Protein AF-0000000087416421 (afdb_homodimer)

InterPro domains:
  IPR000644 CBS domain [PF00571] (47-94)
  IPR000644 CBS domain [PF00571] (111-161)
  IPR000644 CBS domain [PS51371] (47-103)
  IPR000644 CBS domain [PS51371] (111-172)
  IPR000644 CBS domain [SM00116] (50-97)
  IPR000644 CBS domain [SM00116] (114-162)
  IPR046342 CBS domain superfamily [G3DSA:3.10.580.10] (22-169)
  IPR046342 CBS domain superfamily [SSF54631] (46-161)
  IPR051257 Diverse Function CBS-Domain-Containing Protein [PTHR43080] (46-160)

Nearest PDB structures (foldseek):
  2p9m-assembly2_C  TM=9.018E-01  e=2.968E-11  Methanocaldococcus jannaschii DSM 2661
  2p9m-assembly1_A  TM=8.945E-01  e=5.113E-10  Methanocaldococcus jannaschii DSM 2661
  2rc3-assembly2_B  TM=8.685E-01  e=1.234E-09  Nitrosomonas europaea ATCC 19718
  1pbj-assembly1_A  TM=8.429E-01  e=3.663E-07  Methanothermobacter thermautotrophicus str. Delta H
  6xyl-assembly3_E  TM=6.774E-01  e=1.738E-07  Toxoplasma gondii ME49

Secondary structure (DSSP, 8-state):
-B-TTT--B--TT-SB-TTT--B-HHHHHHHHHHHHHHHH-BGGGG-PBPP-EE-TTSBHHHHHHHHHHTT-SEEEEEETTEEEEEEEHHHHHHHHHH-GGGGGSBGGGTSEES---B-TTSBHHHHHHHHHHHT-SEEEEE-TTS-EEEEEEHHHHHHHHHHHHHHHHTT-/-B-TTT--B--TT-SB-TTT--B-HHHHHHHHHHHHHHHH-BGGGG-PBPP-EE-TTSBHHHHHHHHHHTT-SEEEEEETTEEEEEEEHHHHHHHHHH-GGGGGSBGGGTSEES---B-TTSBHHHHHHHHHHHT-SEEEEE-TTS-EEEEEEHHHHHHHHHHHHHHHHTT-

Organism: NCBI:txid2527985

Structure (mmCIF, N/CA/C/O backbone):
data_AF-0000000087416421-model_v1
#
loop_
_entity.id
_entity.type
_entity.pdbx_description
1 polymer "Inosine 5'-monophosphate dehydrogenase"
#
loop_
_atom_site.group_PDB
_atom_site.id
_atom_site.type_symbol
_atom_site.label_atom_id
_atom_site.label_alt_id
_atom_site.label_comp_id
_atom_site.label_asym_id
_atom_site.label_entity_id
_atom_site.label_seq_id
_atom_site.pdbx_PDB_ins_code
_atom_site.Cartn_x
_atom_site.Cartn_y
_atom_site.Cartn_z
_atom_site.occupancy
_atom_site.B_iso_or_equiv
_atom_site.auth_seq_id
_atom_site.auth_comp_id
_atom_site.auth_asym_id
_atom_site.auth_atom_id
_atom_site.pdbx_PDB_model_num
ATOM 1 N N . MET A 1 1 ? -4.832 25.297 -7.711 1 48.91 1 MET A N 1
ATOM 2 C CA . MET A 1 1 ? -5.125 24.359 -6.637 1 48.91 1 MET A CA 1
ATOM 3 C C . MET A 1 1 ? -6.281 23.438 -7.02 1 48.91 1 MET A C 1
ATOM 5 O O . MET A 1 1 ? -7.336 23.906 -7.449 1 48.91 1 MET A O 1
ATOM 9 N N . ILE A 1 2 ? -6.207 22.203 -7.02 1 58.34 2 ILE A N 1
ATOM 10 C CA . ILE A 1 2 ? -7.234 21.281 -7.496 1 58.34 2 ILE A CA 1
ATOM 11 C C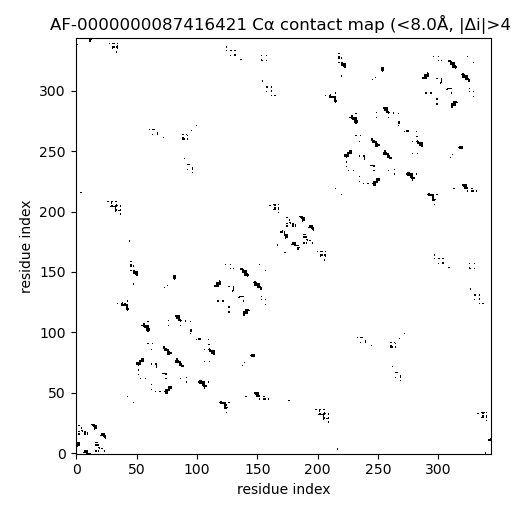 . ILE A 1 2 ? -8.289 21.078 -6.41 1 58.34 2 ILE A C 1
ATOM 13 O O . ILE A 1 2 ? -7.953 20.797 -5.254 1 58.34 2 ILE A O 1
ATOM 17 N N . CYS A 1 3 ? -9.555 21.25 -6.785 1 58.81 3 CYS A N 1
ATOM 18 C CA . CYS A 1 3 ? -10.703 21.062 -5.902 1 58.81 3 CYS A CA 1
ATOM 19 C C . CYS A 1 3 ? -10.906 19.594 -5.566 1 58.81 3 CYS A C 1
ATOM 21 O O . CYS A 1 3 ? -11.016 18.766 -6.465 1 58.81 3 CYS A O 1
ATOM 23 N N . PRO A 1 4 ? -10.844 19.188 -4.336 1 59.38 4 PRO A N 1
ATOM 24 C CA . PRO A 1 4 ? -11.031 17.781 -3.959 1 59.38 4 PRO A CA 1
ATOM 25 C C . PRO A 1 4 ? -12.398 17.25 -4.359 1 59.38 4 PRO A C 1
ATOM 27 O O . PRO A 1 4 ? -12.555 16.031 -4.547 1 59.38 4 PRO A O 1
ATOM 30 N N . ASP A 1 5 ? -13.297 18.062 -4.473 1 57.53 5 ASP A N 1
ATOM 31 C CA . ASP A 1 5 ? -14.672 17.641 -4.715 1 57.53 5 ASP A CA 1
ATOM 32 C C . ASP A 1 5 ? -14.93 17.438 -6.203 1 57.53 5 ASP A C 1
ATOM 34 O O . ASP A 1 5 ? -15.516 16.422 -6.602 1 57.53 5 ASP A O 1
ATOM 38 N N . CYS A 1 6 ? -14.547 18.375 -7.031 1 57.34 6 CYS A N 1
ATOM 39 C CA . CYS A 1 6 ? -14.883 18.266 -8.445 1 57.34 6 CYS A CA 1
ATOM 40 C C . CYS A 1 6 ? -13.633 18.141 -9.305 1 57.34 6 CYS A C 1
ATOM 42 O O . CYS A 1 6 ? -13.711 18.094 -10.531 1 57.34 6 CYS A O 1
ATOM 44 N N . HIS A 1 7 ? -12.477 18.141 -8.648 1 60 7 HIS A N 1
ATOM 45 C CA . HIS A 1 7 ? -11.164 17.984 -9.266 1 60 7 HIS A CA 1
ATOM 46 C C . HIS A 1 7 ? -10.867 19.125 -10.227 1 60 7 HIS A C 1
ATOM 48 O O . HIS A 1 7 ? -9.977 19.016 -11.078 1 60 7 HIS A O 1
ATOM 54 N N . CYS A 1 8 ? -11.516 20.188 -10.109 1 62.81 8 CYS A N 1
ATOM 55 C CA . CYS A 1 8 ? -11.273 21.406 -10.859 1 62.81 8 CYS A CA 1
ATOM 56 C C . CYS A 1 8 ? -9.984 22.078 -10.406 1 62.81 8 CYS A C 1
ATOM 58 O O . CYS A 1 8 ? -9.672 22.094 -9.219 1 62.81 8 CYS A O 1
ATOM 60 N N . ASP A 1 9 ? -9.109 22.453 -11.266 1 63.66 9 ASP A N 1
ATOM 61 C CA . ASP A 1 9 ? -7.934 23.266 -10.961 1 63.66 9 ASP A CA 1
ATOM 62 C C . ASP A 1 9 ? -8.328 24.703 -10.648 1 63.66 9 ASP A C 1
ATOM 64 O O . ASP A 1 9 ? -8.992 25.359 -11.453 1 63.66 9 ASP A O 1
ATOM 68 N N . ASN A 1 10 ? -8.039 25.188 -9.352 1 64.25 10 ASN A N 1
ATOM 69 C CA . ASN A 1 10 ? -8.375 26.531 -8.891 1 64.25 10 ASN A CA 1
ATOM 70 C C . ASN A 1 10 ? -7.137 27.391 -8.727 1 64.25 10 ASN A C 1
ATOM 72 O O . ASN A 1 10 ? -6.027 26.875 -8.57 1 64.25 10 ASN A O 1
ATOM 76 N N . ILE A 1 11 ? -7.305 28.703 -8.82 1 58.78 11 ILE A N 1
ATOM 77 C CA . ILE A 1 11 ? -6.203 29.641 -8.609 1 58.78 11 ILE A CA 1
ATOM 78 C C . ILE A 1 11 ? -5.719 29.547 -7.164 1 58.78 11 ILE A C 1
ATOM 80 O O . ILE A 1 11 ? -6.527 29.484 -6.234 1 58.78 11 ILE A O 1
ATOM 84 N N . VAL A 1 12 ? -4.383 29.422 -7.004 1 54.62 12 VAL A N 1
ATOM 85 C CA . VAL A 1 12 ? -3.779 29.391 -5.68 1 54.62 12 VAL A CA 1
ATOM 86 C C . VAL A 1 12 ? -4.258 30.594 -4.867 1 54.62 12 VAL A C 1
ATOM 88 O O . VAL A 1 12 ? -4.203 31.734 -5.34 1 54.62 12 VAL A O 1
ATOM 91 N N . GLY A 1 13 ? -4.879 30.359 -3.621 1 53.28 13 GLY A N 1
ATOM 92 C CA . GLY A 1 13 ? -5.387 31.422 -2.768 1 53.28 13 GLY A CA 1
ATOM 93 C C . GLY A 1 13 ? -6.891 31.578 -2.844 1 53.28 13 GLY A C 1
ATOM 94 O O . GLY A 1 13 ? -7.465 32.438 -2.176 1 53.28 13 GLY A O 1
ATOM 95 N N . ALA A 1 14 ? -7.516 30.875 -3.715 1 63.47 14 ALA A N 1
ATOM 96 C CA . ALA A 1 14 ? -8.969 30.984 -3.812 1 63.47 14 ALA A CA 1
ATOM 97 C C . ALA A 1 14 ? -9.641 30.406 -2.568 1 63.47 14 ALA A C 1
ATOM 99 O O . ALA A 1 14 ? -9.234 29.359 -2.064 1 63.47 14 ALA A O 1
ATOM 100 N N . ASP A 1 15 ? -10.539 30.984 -1.994 1 64.19 15 ASP A N 1
ATOM 101 C CA . ASP A 1 15 ? -11.266 30.562 -0.804 1 64.19 15 ASP A CA 1
ATOM 102 C C . ASP A 1 15 ? -12.367 29.562 -1.161 1 64.19 15 ASP A C 1
ATOM 104 O O . ASP A 1 15 ? -12.812 28.797 -0.312 1 64.19 15 ASP A O 1
ATOM 108 N N . VAL A 1 16 ? -12.828 29.609 -2.502 1 71.62 16 VAL A N 1
ATOM 109 C CA . VAL A 1 16 ? -13.938 28.797 -2.979 1 71.62 16 VAL A CA 1
ATOM 110 C C . VAL A 1 16 ? -13.586 28.188 -4.336 1 71.62 16 VAL A C 1
ATOM 112 O O . VAL A 1 16 ? -12.898 28.812 -5.145 1 71.62 16 VAL A O 1
ATOM 115 N N . CYS A 1 17 ? -13.945 26.781 -4.562 1 69.75 17 CYS A N 1
ATOM 116 C CA . CYS A 1 17 ? -13.727 26.109 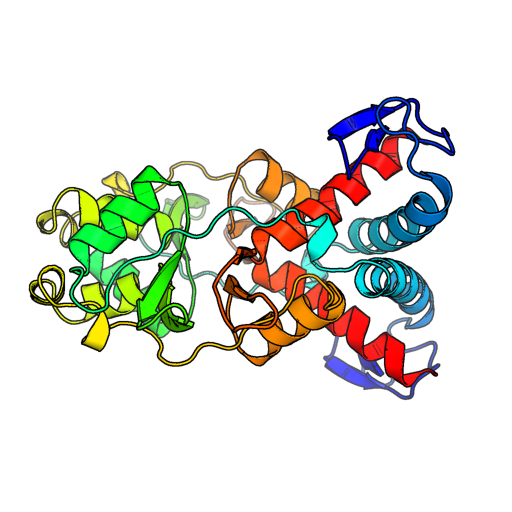-5.836 1 69.75 17 CYS A CA 1
ATOM 117 C C . CYS A 1 17 ? -14.539 26.766 -6.949 1 69.75 17 CYS A C 1
ATOM 119 O O . CYS A 1 17 ? -15.742 26.984 -6.805 1 69.75 17 CYS A O 1
ATOM 121 N N . GLU A 1 18 ? -13.812 27.047 -8.008 1 76.06 18 GLU A N 1
ATOM 122 C CA . GLU A 1 18 ? -14.477 27.688 -9.141 1 76.06 18 GLU A CA 1
ATOM 123 C C . GLU A 1 18 ? -15.453 26.719 -9.812 1 76.06 18 GLU A C 1
ATOM 125 O O . GLU A 1 18 ? -16.422 27.156 -10.445 1 76.06 18 GLU A O 1
ATOM 130 N N . GLY A 1 19 ? -15.18 25.516 -9.625 1 72.38 19 GLY A N 1
ATOM 131 C CA . GLY A 1 19 ? -16.031 24.547 -10.266 1 72.38 19 GLY A CA 1
ATOM 132 C C . GLY A 1 19 ? -17.297 24.234 -9.477 1 72.38 19 GLY A C 1
ATOM 133 O O . GLY A 1 19 ? -18.406 24.281 -10.023 1 72.38 19 GLY A O 1
ATOM 134 N N . CYS A 1 20 ? -17.125 23.922 -8.25 1 67.31 20 CYS A N 1
ATOM 135 C CA . CYS A 1 20 ? -18.297 23.422 -7.527 1 67.31 20 CYS A CA 1
ATOM 136 C C . CYS A 1 20 ? -18.672 24.375 -6.398 1 67.31 20 CYS A C 1
ATOM 138 O O . CYS A 1 20 ? -19.688 24.172 -5.73 1 67.31 20 CYS A O 1
ATOM 140 N N . GLY A 1 21 ? -17.953 25.406 -6.105 1 72.25 21 GLY A N 1
ATOM 141 C CA . GLY A 1 21 ? -18.281 26.391 -5.082 1 72.25 21 GLY A CA 1
ATOM 142 C C . GLY A 1 21 ? -17.875 25.969 -3.688 1 72.25 21 GLY A C 1
ATOM 143 O O . GLY A 1 21 ? -18.141 26.672 -2.711 1 72.25 21 GLY A O 1
ATOM 144 N N . ALA A 1 22 ? -17.359 24.906 -3.471 1 64.06 22 ALA A N 1
ATOM 145 C CA . ALA A 1 22 ? -16.969 24.422 -2.15 1 64.06 22 ALA A CA 1
ATOM 146 C C . ALA A 1 22 ? -15.859 25.281 -1.555 1 64.06 22 ALA A C 1
ATOM 148 O O . ALA A 1 22 ? -15.047 25.859 -2.287 1 64.06 22 ALA A O 1
ATOM 149 N N . SER A 1 23 ? -15.867 25.578 -0.168 1 61.41 23 SER A N 1
ATOM 150 C CA . SER A 1 23 ? -14.852 26.359 0.517 1 61.41 23 SER A CA 1
ATOM 151 C C . SER A 1 23 ? -13.484 25.703 0.424 1 61.41 23 SER A C 1
ATOM 153 O O . SER A 1 23 ? -13.336 24.516 0.708 1 61.41 23 SER A O 1
ATOM 155 N N . LEU A 1 24 ? -12.43 26.516 -0.048 1 56.38 24 LEU A N 1
ATOM 156 C CA . LEU A 1 24 ? -11.062 26.047 -0.194 1 56.38 24 LEU A CA 1
ATOM 157 C C . LEU A 1 24 ? -10.203 26.516 0.98 1 56.38 24 LEU A C 1
ATOM 159 O O . LEU A 1 24 ? -9.055 26.078 1.122 1 56.38 24 LEU A O 1
ATOM 163 N N . THR A 1 25 ? -10.57 27.453 1.831 1 49.62 25 THR A N 1
ATOM 164 C CA . THR A 1 25 ? -9.812 28.078 2.914 1 49.62 25 THR A CA 1
ATOM 165 C C . THR A 1 25 ? -9.477 27.047 3.994 1 49.62 25 THR A C 1
ATOM 167 O O . THR A 1 25 ? -8.352 27.016 4.492 1 49.62 25 THR A O 1
ATOM 170 N N . HIS A 1 26 ? -10.414 26.547 4.66 1 45.72 26 HIS A N 1
ATOM 171 C CA . HIS A 1 26 ? -10.211 25.656 5.789 1 45.72 26 HIS A CA 1
ATOM 172 C C . HIS A 1 26 ? -9.375 24.438 5.387 1 45.72 26 HIS A C 1
ATOM 174 O O . HIS A 1 26 ? -8.562 23.953 6.176 1 45.72 26 HIS A O 1
ATOM 180 N N . ARG A 1 27 ? -9.352 24.141 4.258 1 44.41 27 ARG A N 1
ATOM 181 C CA . ARG A 1 27 ? -8.625 23.031 3.648 1 44.41 27 ARG A CA 1
ATOM 182 C C . ARG A 1 27 ? -7.156 23.375 3.449 1 44.41 27 ARG A C 1
ATOM 184 O O . ARG A 1 27 ? -6.281 22.516 3.566 1 44.41 27 ARG A O 1
ATOM 191 N N . GLU A 1 28 ? -6.914 24.641 3.328 1 46.56 28 GLU A N 1
ATOM 192 C CA . GLU A 1 28 ? -5.562 25.172 3.178 1 46.56 28 GLU A CA 1
ATOM 193 C C . GLU A 1 28 ? -4.746 24.969 4.453 1 46.56 28 GLU A C 1
ATOM 195 O O . GLU A 1 28 ? -3.562 24.641 4.395 1 46.56 28 GLU A O 1
ATOM 200 N N . GLU A 1 29 ? -5.324 25.266 5.512 1 45.81 29 GLU A N 1
ATOM 201 C CA . GLU A 1 29 ? -4.598 25.172 6.773 1 45.81 29 GLU A CA 1
ATOM 202 C C . GLU A 1 29 ? -4.188 23.734 7.07 1 45.81 29 GLU A C 1
ATOM 204 O O . GLU A 1 29 ? -3.086 23.5 7.566 1 45.81 29 GLU A O 1
ATOM 209 N N . ILE A 1 30 ? -4.988 22.953 6.84 1 44.91 30 ILE A N 1
ATOM 210 C CA . ILE A 1 30 ? -4.734 21.531 7.086 1 44.91 30 ILE A CA 1
ATOM 211 C C . ILE A 1 30 ? -3.619 21.047 6.168 1 44.91 30 ILE A C 1
ATOM 213 O O . ILE A 1 30 ? -2.729 20.297 6.598 1 44.91 30 ILE A O 1
ATOM 217 N N . THR A 1 31 ? -3.768 21.516 4.906 1 47.03 31 THR A N 1
ATOM 218 C CA . THR A 1 31 ? -2.756 21.188 3.908 1 47.03 31 THR A CA 1
ATOM 219 C C . THR A 1 31 ? -1.38 21.672 4.355 1 47.03 31 THR A C 1
ATOM 221 O O . THR A 1 31 ? -0.383 20.953 4.191 1 47.03 31 THR A O 1
ATOM 224 N N . ASN A 1 32 ? -1.456 22.766 5.066 1 49 32 ASN A N 1
ATOM 225 C CA . ASN A 1 32 ? -0.169 23.391 5.367 1 49 32 ASN A CA 1
ATOM 226 C C . ASN A 1 32 ? 0.614 22.578 6.398 1 49 32 ASN A C 1
ATOM 228 O O . ASN A 1 32 ? 1.828 22.406 6.27 1 49 32 ASN A O 1
ATOM 232 N N . ALA A 1 33 ? -0.085 22.109 7.34 1 48.12 33 ALA A N 1
ATOM 233 C CA . ALA A 1 33 ? 0.631 21.375 8.383 1 48.12 33 ALA A CA 1
ATOM 234 C C . ALA A 1 33 ? 1.17 20.047 7.852 1 48.12 33 ALA A C 1
ATOM 236 O O . ALA A 1 33 ? 2.303 19.672 8.156 1 48.12 33 ALA A O 1
ATOM 237 N N . LEU A 1 34 ? 0.376 19.328 7.137 1 53.5 34 LEU A N 1
ATOM 238 C CA . LEU A 1 34 ? 0.861 18.094 6.539 1 53.5 34 LEU A CA 1
ATOM 239 C C . LEU A 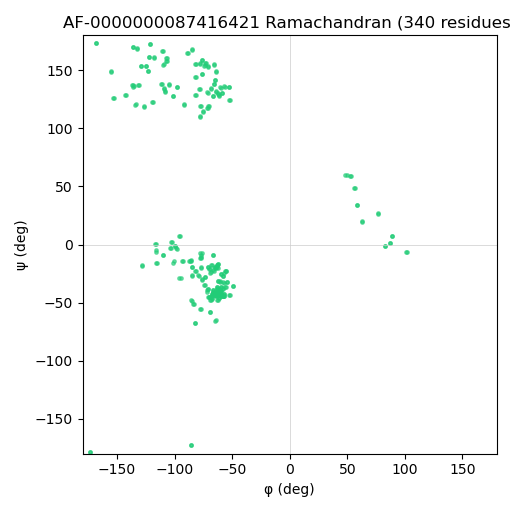1 34 ? 2.061 18.344 5.637 1 53.5 34 LEU A C 1
ATOM 241 O O . LEU A 1 34 ? 3.033 17.594 5.652 1 53.5 34 LEU A O 1
ATOM 245 N N . GLU A 1 35 ? 1.862 19.359 5.094 1 54.16 35 GLU A N 1
ATOM 246 C CA . GLU A 1 35 ? 2.916 19.734 4.152 1 54.16 35 GLU A CA 1
ATOM 247 C C . GLU A 1 35 ? 4.234 20 4.871 1 54.16 35 GLU A C 1
ATOM 249 O O . GLU A 1 35 ? 5.297 19.562 4.418 1 54.16 35 GLU A O 1
ATOM 254 N N . ARG A 1 36 ? 4.035 20.656 5.93 1 56.22 36 ARG A N 1
ATOM 255 C CA . ARG A 1 36 ? 5.262 21 6.645 1 56.22 36 ARG A CA 1
ATOM 256 C C . ARG A 1 36 ? 5.93 19.75 7.219 1 56.22 36 ARG A C 1
ATOM 258 O O . ARG A 1 36 ? 7.156 19.625 7.211 1 56.22 36 ARG A O 1
ATOM 265 N N . GLY A 1 37 ? 5.109 18.859 7.789 1 55.84 37 GLY A N 1
ATOM 266 C CA . GLY A 1 37 ? 5.66 17.641 8.359 1 55.84 37 GLY A CA 1
ATOM 267 C C . GLY A 1 37 ? 6.336 16.766 7.328 1 55.84 37 GLY A C 1
ATOM 268 O O . GLY A 1 37 ? 7.434 16.25 7.562 1 55.84 37 GLY A O 1
ATOM 269 N N . ILE A 1 38 ? 5.738 16.672 6.234 1 60.53 38 ILE A N 1
ATOM 270 C CA . ILE A 1 38 ? 6.258 15.797 5.184 1 60.53 38 ILE A CA 1
ATOM 271 C C . ILE A 1 38 ? 7.496 16.438 4.555 1 60.53 38 ILE A C 1
ATOM 273 O O . ILE A 1 38 ? 8.477 15.742 4.258 1 60.53 38 ILE A O 1
ATOM 277 N N . ILE A 1 39 ? 7.434 17.625 4.652 1 59.31 39 ILE A N 1
ATOM 278 C CA . ILE A 1 39 ? 8.547 18.312 4 1 59.31 39 ILE A CA 1
ATOM 279 C C . ILE A 1 39 ? 9.734 18.391 4.953 1 59.31 39 ILE A C 1
ATOM 281 O O . ILE A 1 39 ? 10.891 18.266 4.531 1 59.31 39 ILE A O 1
ATOM 285 N N . ALA A 1 40 ? 9.422 18.359 6.156 1 64.31 40 ALA A N 1
ATOM 286 C CA . ALA A 1 40 ? 10.484 18.672 7.109 1 64.31 40 ALA A CA 1
ATOM 287 C C . ALA A 1 40 ? 11.273 17.406 7.469 1 64.31 40 ALA A C 1
ATOM 289 O O . ALA A 1 40 ? 12.398 17.5 7.977 1 64.31 40 ALA A O 1
ATOM 290 N N . HIS A 1 41 ? 10.727 16.344 7.137 1 76.38 41 HIS A N 1
ATOM 291 C CA . HIS A 1 41 ? 11.422 15.133 7.562 1 76.38 41 HIS A CA 1
ATOM 292 C C . HIS A 1 41 ? 12.008 14.383 6.367 1 76.38 41 HIS A C 1
ATOM 294 O O . HIS A 1 41 ? 11.391 14.328 5.305 1 76.38 41 HIS A O 1
ATOM 300 N N . SER A 1 42 ? 13.18 13.961 6.676 1 87.06 42 SER A N 1
ATOM 301 C CA . SER A 1 42 ? 13.82 13.125 5.66 1 87.06 42 SER A CA 1
ATOM 302 C C . SER A 1 42 ? 13.391 11.672 5.801 1 87.06 42 SER A C 1
ATOM 304 O O . SER A 1 42 ? 12.805 11.281 6.816 1 87.06 42 SER A O 1
ATOM 306 N N . VAL A 1 43 ? 13.719 10.891 4.793 1 90.06 43 VAL A N 1
ATOM 307 C CA . VAL A 1 43 ? 13.391 9.469 4.734 1 90.06 43 VAL A CA 1
ATOM 308 C C . VAL A 1 43 ? 14.102 8.734 5.863 1 90.06 43 VAL A C 1
ATOM 310 O O . VAL A 1 43 ? 13.664 7.656 6.281 1 90.06 43 VAL A O 1
ATOM 313 N N . ASP A 1 44 ? 15.102 9.336 6.379 1 88.56 44 ASP A N 1
ATOM 314 C CA . ASP A 1 44 ? 15.891 8.719 7.441 1 88.56 44 ASP A CA 1
ATOM 315 C C . ASP A 1 44 ? 15.031 8.43 8.672 1 88.56 44 ASP A C 1
ATOM 317 O O . ASP A 1 44 ? 15.242 7.434 9.359 1 88.56 44 ASP A O 1
ATOM 321 N N . VAL A 1 45 ? 14.047 9.234 8.914 1 82.44 45 VAL A N 1
ATOM 322 C CA . VAL A 1 45 ? 13.227 9.125 10.117 1 82.44 45 VAL A CA 1
ATOM 323 C C . VAL A 1 45 ? 12.344 7.883 10.031 1 82.44 45 VAL A C 1
ATOM 325 O O . VAL A 1 45 ? 11.812 7.422 11.047 1 82.44 45 VAL A O 1
ATOM 328 N N . LEU A 1 46 ? 12.188 7.406 8.805 1 86.25 46 LEU A N 1
ATOM 329 C CA . LEU A 1 46 ? 11.328 6.234 8.633 1 86.25 46 LEU A CA 1
ATOM 330 C C . LEU A 1 46 ? 12.062 4.961 9.039 1 86.25 46 LEU A C 1
ATOM 332 O O . LEU A 1 46 ? 11.453 3.896 9.156 1 86.25 46 LEU A O 1
ATOM 336 N N . CYS A 1 47 ? 13.297 5.023 9.242 1 82.69 47 CYS A N 1
ATOM 337 C CA . CYS A 1 47 ? 14.102 3.867 9.617 1 82.69 47 CYS A CA 1
ATOM 338 C C . CYS A 1 47 ? 13.828 2.691 8.688 1 82.69 47 CYS A C 1
ATOM 340 O O . CYS A 1 47 ? 13.445 1.61 9.141 1 82.69 47 CYS A O 1
ATOM 342 N N . ALA A 1 48 ? 14.078 2.934 7.48 1 86.88 48 ALA A N 1
ATOM 343 C CA . ALA A 1 48 ? 13.828 1.909 6.469 1 86.88 48 ALA A CA 1
ATOM 344 C C . ALA A 1 48 ? 14.5 0.592 6.844 1 86.88 48 ALA A C 1
ATOM 346 O O . ALA A 1 48 ? 15.648 0.582 7.297 1 86.88 48 ALA A O 1
ATOM 347 N N . LYS A 1 49 ? 13.742 -0.515 6.68 1 86.75 49 LYS A N 1
ATOM 348 C CA . LYS A 1 49 ? 14.273 -1.844 6.977 1 86.75 49 LYS A CA 1
ATOM 349 C C . LYS A 1 49 ? 15.32 -2.26 5.941 1 86.75 49 LYS A C 1
ATOM 351 O O . LYS A 1 49 ? 15.273 -1.817 4.793 1 86.75 49 LYS A O 1
ATOM 356 N N . ARG A 1 50 ? 16.203 -3.115 6.426 1 90.81 50 ARG A N 1
ATOM 357 C CA . ARG A 1 50 ? 17.141 -3.691 5.477 1 90.81 50 ARG A CA 1
ATOM 358 C C . ARG A 1 50 ? 16.422 -4.445 4.367 1 90.81 50 ARG A C 1
ATOM 360 O O . ARG A 1 50 ? 15.562 -5.281 4.637 1 90.81 50 ARG A O 1
ATOM 367 N N . PRO A 1 51 ? 16.844 -4.102 3.191 1 95.88 51 PRO A N 1
ATOM 368 C CA . PRO A 1 51 ? 16.109 -4.742 2.096 1 95.88 51 PRO A CA 1
ATOM 369 C C . PRO A 1 51 ? 16.516 -6.199 1.89 1 95.88 51 PRO A C 1
ATOM 371 O O . PRO A 1 51 ? 17.656 -6.574 2.176 1 95.88 51 PRO A O 1
ATOM 374 N N . VAL A 1 52 ? 15.594 -7.031 1.486 1 97.38 52 VAL A N 1
ATOM 375 C CA . VAL A 1 52 ? 15.906 -8.375 1.003 1 97.38 52 VAL A CA 1
ATOM 376 C C . VAL A 1 52 ? 16.438 -8.297 -0.425 1 97.38 52 VAL A C 1
ATOM 378 O O . VAL A 1 52 ? 15.711 -7.945 -1.352 1 97.38 52 VAL A O 1
ATOM 381 N N . CYS A 1 53 ? 17.688 -8.57 -0.556 1 97.88 53 CYS A N 1
ATOM 382 C CA . CYS A 1 53 ? 18.328 -8.5 -1.864 1 97.88 53 CYS A CA 1
ATOM 383 C C . CYS A 1 53 ? 18.578 -9.891 -2.426 1 97.88 53 CYS A C 1
ATOM 385 O O . CYS A 1 53 ? 19.031 -10.789 -1.701 1 97.88 53 CYS A O 1
ATOM 387 N N . VAL A 1 54 ? 18.312 -10.039 -3.699 1 98.31 54 VAL A N 1
ATOM 388 C CA . VAL A 1 54 ? 18.5 -11.32 -4.371 1 98.31 54 VAL A CA 1
ATOM 389 C C . VAL A 1 54 ? 19.172 -11.102 -5.727 1 98.31 54 VAL A C 1
ATOM 391 O O . VAL A 1 54 ? 19.344 -9.961 -6.164 1 98.31 54 VAL A O 1
ATOM 394 N N . SER A 1 55 ? 19.578 -12.188 -6.332 1 97.88 55 SER A N 1
ATOM 395 C CA . SER A 1 55 ? 20.156 -12.094 -7.668 1 97.88 55 SER A CA 1
ATOM 396 C C . SER A 1 55 ? 19.078 -12.195 -8.742 1 97.88 55 SER A C 1
ATOM 398 O O . SER A 1 55 ? 17.953 -12.625 -8.461 1 97.88 55 SER A O 1
ATOM 400 N N . ALA A 1 56 ? 19.469 -11.812 -9.945 1 97.19 56 ALA A N 1
ATOM 401 C CA . ALA A 1 56 ? 18.547 -11.867 -11.07 1 97.19 56 ALA A CA 1
ATOM 402 C C . ALA A 1 56 ? 18.156 -13.312 -11.383 1 97.19 56 ALA A C 1
ATOM 404 O O . ALA A 1 56 ? 17.109 -13.555 -12 1 97.19 56 ALA A O 1
ATOM 405 N N . ALA A 1 57 ? 18.938 -14.227 -10.938 1 97.25 57 ALA A N 1
ATOM 406 C CA . ALA A 1 57 ? 18.703 -15.641 -11.234 1 97.25 57 ALA A CA 1
ATOM 407 C C . ALA A 1 57 ? 17.734 -16.266 -10.234 1 97.25 57 ALA A C 1
ATOM 409 O O . ALA A 1 57 ? 17.25 -17.375 -10.445 1 97.25 57 ALA A O 1
ATOM 410 N N . THR A 1 58 ? 17.484 -15.578 -9.117 1 97 58 THR A N 1
ATOM 411 C CA . THR A 1 58 ? 16.531 -16.078 -8.141 1 97 58 THR A CA 1
ATOM 412 C C . THR A 1 58 ? 15.164 -16.312 -8.789 1 97 58 THR A C 1
ATOM 414 O O . THR A 1 58 ? 14.703 -15.484 -9.578 1 97 58 THR A O 1
ATOM 417 N N . SER A 1 59 ? 14.531 -17.453 -8.477 1 95.19 59 SER A N 1
ATOM 418 C CA . SER A 1 59 ? 13.242 -17.766 -9.102 1 95.19 59 SER A CA 1
ATOM 419 C C . SER A 1 59 ? 12.117 -16.938 -8.477 1 95.19 59 SER A C 1
ATOM 421 O O . SER A 1 59 ? 12.234 -16.484 -7.34 1 95.19 59 SER A O 1
ATOM 423 N N . VAL A 1 60 ? 11.07 -16.844 -9.242 1 94.06 60 VAL A N 1
ATOM 424 C CA . VAL A 1 60 ? 9.875 -16.172 -8.766 1 94.06 60 VAL A CA 1
ATOM 425 C C . VAL A 1 60 ? 9.383 -16.828 -7.477 1 94.06 60 VAL A C 1
ATOM 427 O O . VAL A 1 60 ? 9.086 -16.125 -6.496 1 94.06 60 VAL A O 1
ATOM 430 N N . ARG A 1 61 ? 9.391 -18.094 -7.426 1 91.5 61 ARG A N 1
ATOM 431 C CA . ARG A 1 61 ? 8.922 -18.828 -6.254 1 91.5 61 ARG A CA 1
ATOM 432 C C . ARG A 1 61 ? 9.789 -18.516 -5.035 1 91.5 61 ARG A C 1
ATOM 434 O O . ARG A 1 61 ? 9.266 -18.25 -3.947 1 91.5 61 ARG A O 1
ATOM 441 N N . GLU A 1 62 ? 11.055 -18.578 -5.242 1 94.69 62 GLU A N 1
ATOM 442 C CA . GLU A 1 62 ? 11.969 -18.266 -4.145 1 94.69 62 GLU A CA 1
ATOM 443 C C . GLU A 1 62 ? 11.766 -16.828 -3.643 1 94.69 62 GLU A C 1
ATOM 445 O O . GLU A 1 62 ? 11.82 -16.578 -2.438 1 94.69 62 GLU A O 1
ATOM 450 N N . ALA A 1 63 ? 11.562 -15.953 -4.57 1 96.12 63 ALA A N 1
ATOM 451 C CA . ALA A 1 63 ? 11.312 -14.562 -4.199 1 96.12 63 ALA A CA 1
ATOM 452 C C . ALA A 1 63 ? 10.055 -14.43 -3.348 1 96.12 63 ALA A C 1
ATOM 454 O O . ALA A 1 63 ? 10.039 -13.711 -2.35 1 96.12 63 ALA A O 1
ATOM 455 N N . ILE A 1 64 ? 9.039 -15.148 -3.746 1 93.94 64 ILE A N 1
ATOM 456 C CA . ILE A 1 64 ? 7.781 -15.133 -3.01 1 93.94 64 ILE A CA 1
ATOM 457 C C . ILE A 1 64 ? 8 -15.672 -1.598 1 93.94 64 ILE A C 1
ATOM 459 O O . ILE A 1 64 ? 7.531 -15.078 -0.622 1 93.94 64 ILE A O 1
ATOM 463 N N . ASP A 1 65 ? 8.742 -16.719 -1.491 1 94.25 65 ASP A N 1
ATOM 464 C CA . ASP A 1 65 ? 9.047 -17.312 -0.189 1 94.25 65 ASP A CA 1
ATOM 465 C C . ASP A 1 65 ? 9.797 -16.328 0.699 1 94.25 65 ASP A C 1
ATOM 467 O O . ASP A 1 65 ? 9.523 -16.219 1.897 1 94.25 65 ASP A O 1
ATOM 471 N N . LEU A 1 66 ? 10.695 -15.633 0.132 1 96.06 66 LEU A N 1
ATOM 472 C CA . LEU A 1 66 ? 11.469 -14.641 0.872 1 96.06 66 LEU A CA 1
ATOM 473 C C . LEU A 1 66 ? 10.578 -13.484 1.323 1 96.06 66 LEU A C 1
ATOM 475 O O . LEU A 1 66 ? 10.719 -12.992 2.443 1 96.06 66 LEU A O 1
ATOM 479 N N . MET A 1 67 ? 9.688 -13.047 0.448 1 95.25 67 MET A N 1
ATOM 480 C CA . MET A 1 67 ? 8.758 -11.984 0.81 1 95.25 67 MET A CA 1
ATOM 481 C C . MET A 1 67 ? 7.898 -12.391 2 1 95.25 67 MET A C 1
ATOM 483 O O . MET A 1 67 ? 7.695 -11.602 2.926 1 95.25 67 MET A O 1
ATOM 487 N N . LEU A 1 68 ? 7.438 -13.602 1.967 1 93.06 68 LEU A N 1
ATOM 488 C CA . LEU A 1 68 ? 6.605 -14.109 3.053 1 93.06 68 LEU A CA 1
ATOM 489 C C . LEU A 1 68 ? 7.418 -14.25 4.336 1 93.06 68 LEU A C 1
ATOM 491 O O . LEU A 1 68 ? 6.969 -13.836 5.406 1 93.06 68 LEU A O 1
ATOM 495 N N . LYS A 1 69 ? 8.586 -14.781 4.234 1 94.06 69 LYS A N 1
ATOM 496 C CA . LYS A 1 69 ? 9.469 -15 5.375 1 94.06 69 LYS A CA 1
ATOM 497 C C . LYS A 1 69 ? 9.812 -13.688 6.066 1 94.06 69 LYS A C 1
ATOM 499 O O . LYS A 1 69 ? 9.836 -13.617 7.297 1 94.06 69 LYS A O 1
ATOM 504 N N . HIS A 1 70 ? 9.992 -12.688 5.309 1 93.94 70 HIS A N 1
ATOM 505 C CA . HIS A 1 70 ? 10.453 -11.414 5.859 1 93.94 70 HIS A CA 1
ATOM 506 C C . HIS A 1 70 ? 9.305 -10.422 5.98 1 93.94 70 HIS A C 1
ATOM 508 O O . HIS A 1 70 ? 9.523 -9.242 6.281 1 93.94 70 HIS A O 1
ATOM 514 N N . GLN A 1 71 ? 8.117 -10.797 5.645 1 89.69 71 GLN A N 1
ATOM 515 C CA . GLN A 1 71 ? 6.914 -9.984 5.758 1 89.69 71 GLN A CA 1
ATOM 516 C C . GLN A 1 71 ? 7.062 -8.672 5.004 1 89.69 71 GLN A C 1
ATOM 518 O O . GLN A 1 71 ? 6.816 -7.598 5.559 1 89.69 71 GLN A O 1
ATOM 523 N N . THR A 1 72 ? 7.508 -8.844 3.783 1 92.62 72 THR A N 1
ATOM 524 C CA . THR A 1 72 ? 7.664 -7.68 2.914 1 92.62 72 THR A CA 1
ATOM 525 C C . THR A 1 72 ? 6.98 -7.918 1.57 1 92.62 72 THR A C 1
ATOM 527 O O . THR A 1 72 ? 6.824 -9.062 1.138 1 92.62 72 THR A O 1
ATOM 530 N N . GLY A 1 73 ? 6.582 -6.789 0.935 1 93.56 73 GLY A N 1
ATOM 531 C CA . GLY A 1 73 ? 5.887 -6.898 -0.338 1 93.56 73 GLY A CA 1
ATOM 532 C C . GLY A 1 73 ? 6.805 -6.75 -1.534 1 93.56 73 GLY A C 1
ATOM 533 O O . GLY A 1 73 ? 6.348 -6.707 -2.678 1 93.56 73 GLY A O 1
ATOM 534 N N . ALA A 1 74 ? 8.109 -6.703 -1.23 1 96.56 74 ALA A N 1
ATOM 535 C CA . ALA A 1 74 ? 9.047 -6.496 -2.336 1 96.56 74 ALA A CA 1
ATOM 536 C C . ALA A 1 74 ? 10.43 -7.051 -1.998 1 96.56 74 ALA A C 1
ATOM 538 O O . ALA A 1 74 ? 10.82 -7.086 -0.829 1 96.56 74 ALA A O 1
ATOM 539 N N . VAL A 1 75 ? 11.133 -7.512 -3.07 1 97.81 75 VAL A N 1
ATOM 540 C CA . VAL A 1 75 ? 12.555 -7.824 -2.977 1 97.81 75 VAL A CA 1
ATOM 541 C C . VAL A 1 75 ? 13.336 -7.012 -4.008 1 97.81 75 VAL A C 1
ATOM 543 O O . VAL A 1 75 ? 12.797 -6.645 -5.055 1 97.81 75 VAL A O 1
ATOM 546 N N . LEU A 1 76 ? 14.578 -6.699 -3.645 1 98.25 76 LEU A N 1
ATOM 547 C CA . LEU A 1 76 ? 15.445 -5.988 -4.574 1 98.25 76 LEU A CA 1
ATOM 548 C C . LEU A 1 76 ? 16.375 -6.957 -5.301 1 98.25 76 LEU A C 1
ATOM 550 O O . LEU A 1 76 ? 16.906 -7.891 -4.695 1 98.25 76 LEU A O 1
ATOM 554 N N . VAL A 1 77 ? 16.469 -6.746 -6.57 1 98.31 77 VAL A N 1
ATOM 555 C CA . VAL A 1 77 ? 17.453 -7.477 -7.355 1 98.31 77 VAL A CA 1
ATOM 556 C C . VAL A 1 77 ? 18.75 -6.672 -7.43 1 98.31 77 VAL A C 1
ATOM 558 O O . VAL A 1 77 ? 18.75 -5.527 -7.891 1 98.31 77 VAL A O 1
ATOM 561 N N . GLU A 1 78 ? 19.766 -7.273 -6.949 1 97.38 78 GLU A N 1
ATOM 562 C CA . GLU A 1 78 ? 21.062 -6.605 -6.879 1 97.38 78 GLU A CA 1
ATOM 563 C C . GLU A 1 78 ? 22.047 -7.191 -7.891 1 97.38 78 GLU A C 1
ATOM 565 O O . GLU A 1 78 ? 22.078 -8.406 -8.094 1 97.38 78 GLU A O 1
ATOM 570 N N . SER A 1 79 ? 22.734 -6.328 -8.594 1 95.81 79 SER A N 1
ATOM 571 C CA . SER A 1 79 ? 23.812 -6.684 -9.5 1 95.81 79 SER A CA 1
ATOM 572 C C . SER A 1 79 ? 25.031 -5.781 -9.289 1 95.81 79 SER A C 1
ATOM 574 O O . SER A 1 79 ? 24.922 -4.559 -9.398 1 95.81 79 SER A O 1
ATOM 576 N N . ASP A 1 80 ? 26.141 -6.348 -8.961 1 93.94 80 ASP A N 1
ATOM 577 C CA . ASP A 1 80 ? 27.406 -5.625 -8.773 1 93.94 80 ASP A CA 1
ATOM 578 C C . ASP A 1 80 ? 27.266 -4.555 -7.695 1 93.94 80 ASP A C 1
ATOM 580 O O . ASP A 1 80 ? 27.719 -3.422 -7.879 1 93.94 80 ASP A O 1
ATOM 584 N N . GLY A 1 81 ? 26.469 -4.793 -6.688 1 93.12 81 GLY A N 1
ATOM 585 C CA . GLY A 1 81 ? 26.344 -3.91 -5.539 1 93.12 81 GLY A CA 1
ATOM 586 C C . GLY A 1 81 ? 25.312 -2.812 -5.734 1 93.12 81 GLY A C 1
ATOM 587 O O . GLY A 1 81 ? 25.094 -1.993 -4.84 1 93.12 81 GLY A O 1
ATOM 588 N N . GLU A 1 82 ? 24.703 -2.871 -6.898 1 95.94 82 GLU A N 1
ATOM 589 C CA . GLU A 1 82 ? 23.719 -1.839 -7.195 1 95.94 82 GLU A CA 1
ATOM 590 C C . GLU A 1 82 ? 22.328 -2.443 -7.391 1 95.94 82 GLU A C 1
ATOM 592 O O . GLU A 1 82 ? 22.188 -3.645 -7.637 1 95.94 82 GLU A O 1
ATOM 597 N N . VAL A 1 83 ? 21.375 -1.563 -7.258 1 97 83 VAL A N 1
ATOM 598 C CA . VAL A 1 83 ? 20 -2.008 -7.488 1 97 83 VAL A CA 1
ATOM 599 C C . VAL A 1 83 ? 19.75 -2.17 -8.984 1 97 83 VAL A C 1
ATOM 601 O O . VAL A 1 83 ? 19.75 -1.188 -9.734 1 97 83 VAL A O 1
ATOM 604 N N . ALA A 1 84 ? 19.531 -3.436 -9.383 1 97.19 84 ALA A N 1
ATOM 605 C CA . ALA A 1 84 ? 19.266 -3.727 -10.797 1 97.19 84 ALA A CA 1
ATOM 606 C C . ALA A 1 84 ?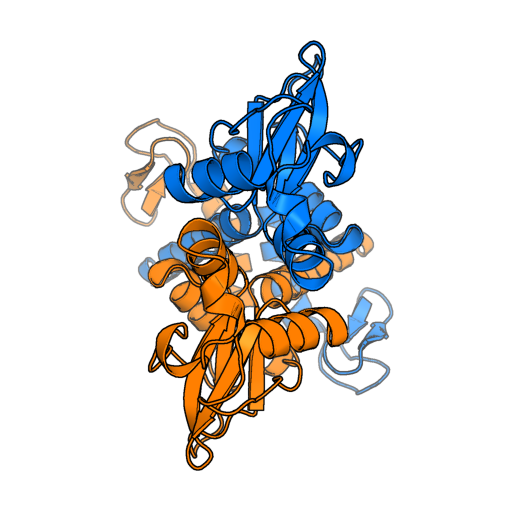 17.766 -3.773 -11.078 1 97.19 84 ALA A C 1
ATOM 608 O O . ALA A 1 84 ? 17.344 -3.562 -12.219 1 97.19 84 ALA A O 1
ATOM 609 N N . GLY A 1 85 ? 17 -4.141 -10.086 1 97.69 85 GLY A N 1
ATOM 610 C CA . GLY A 1 85 ? 15.562 -4.27 -10.258 1 97.69 85 GLY A CA 1
ATOM 611 C C . GLY A 1 85 ? 14.812 -4.426 -8.945 1 97.69 85 GLY A C 1
ATOM 612 O O . GLY A 1 85 ? 15.414 -4.422 -7.875 1 97.69 85 GLY A O 1
ATOM 613 N N . ILE A 1 86 ? 13.547 -4.414 -9.055 1 97.88 86 ILE A N 1
ATOM 614 C CA . ILE A 1 86 ? 12.656 -4.648 -7.926 1 97.88 86 ILE A CA 1
ATOM 615 C C . ILE A 1 86 ? 11.531 -5.594 -8.336 1 97.88 86 ILE A C 1
ATOM 617 O O . ILE A 1 86 ? 11.031 -5.52 -9.461 1 97.88 86 ILE A O 1
ATOM 621 N N . PHE A 1 87 ? 11.211 -6.559 -7.52 1 97.44 87 PHE A N 1
ATOM 622 C CA . PHE A 1 87 ? 10.117 -7.5 -7.699 1 97.44 87 PHE A CA 1
ATOM 623 C C . PHE A 1 87 ? 9.117 -7.387 -6.555 1 97.44 87 PHE A C 1
ATOM 625 O O . PHE A 1 87 ? 9.484 -7.48 -5.383 1 97.44 87 PHE A O 1
ATOM 632 N N . THR A 1 88 ? 7.812 -7.098 -6.949 1 95.88 88 THR A N 1
ATOM 633 C CA . THR A 1 88 ? 6.816 -6.77 -5.938 1 95.88 88 THR A CA 1
ATOM 634 C C . THR A 1 88 ? 5.645 -7.746 -5.992 1 95.88 88 THR A C 1
ATOM 636 O O . THR A 1 88 ? 5.582 -8.594 -6.883 1 95.88 88 THR A O 1
ATOM 639 N N . GLU A 1 89 ? 4.746 -7.633 -5 1 92.62 89 GLU A N 1
ATOM 640 C CA . GLU A 1 89 ? 3.514 -8.414 -4.969 1 92.62 89 GLU A CA 1
ATOM 641 C C . GLU A 1 89 ? 2.707 -8.219 -6.254 1 92.62 89 GLU A C 1
ATOM 643 O O . GLU A 1 89 ? 2.1 -9.164 -6.758 1 92.62 89 GLU A O 1
ATOM 648 N N . ARG A 1 90 ? 2.738 -7.012 -6.762 1 91 90 ARG A N 1
ATOM 649 C CA . ARG A 1 90 ? 2.027 -6.742 -8.008 1 91 90 ARG A CA 1
ATOM 650 C C . ARG A 1 90 ? 2.609 -7.559 -9.156 1 91 90 ARG A C 1
ATOM 652 O O . ARG A 1 90 ? 1.873 -8.039 -10.023 1 91 90 ARG A O 1
ATOM 659 N N . ASP A 1 91 ? 3.852 -7.691 -9.164 1 92.31 91 ASP A N 1
ATOM 660 C CA . ASP A 1 91 ? 4.496 -8.5 -10.188 1 92.31 91 ASP A CA 1
ATOM 661 C C . ASP A 1 91 ? 4.066 -9.961 -10.086 1 92.31 91 ASP A C 1
ATOM 663 O O . ASP A 1 91 ? 3.912 -10.648 -11.102 1 92.31 91 ASP A O 1
ATOM 667 N N . VAL A 1 92 ? 3.893 -10.422 -8.898 1 90.44 92 VAL A N 1
ATOM 668 C CA . VAL A 1 92 ? 3.422 -11.789 -8.68 1 90.44 92 VAL A CA 1
ATOM 669 C C . VAL A 1 92 ? 2.047 -11.969 -9.32 1 90.44 92 VAL A C 1
ATOM 671 O O . VAL A 1 92 ? 1.787 -12.977 -9.977 1 90.44 92 VAL A O 1
ATOM 674 N N . LEU A 1 93 ? 1.204 -11.023 -9.125 1 88.56 93 LEU A N 1
ATOM 675 C CA . LEU A 1 93 ? -0.126 -11.094 -9.719 1 88.56 93 LEU A CA 1
ATOM 676 C C . LEU A 1 93 ? -0.036 -11.227 -11.242 1 88.56 93 LEU A C 1
ATOM 678 O O . LEU A 1 93 ? -0.733 -12.047 -11.836 1 88.56 93 LEU A O 1
ATOM 682 N N . ASN A 1 94 ? 0.82 -10.438 -11.766 1 87.19 94 ASN A N 1
ATOM 683 C CA . ASN A 1 94 ? 1.003 -10.477 -13.211 1 87.19 94 ASN A CA 1
ATOM 684 C C . ASN A 1 94 ? 1.507 -11.836 -13.672 1 87.19 94 ASN A C 1
ATOM 686 O O . ASN A 1 94 ? 1.03 -12.375 -14.68 1 87.19 94 ASN A O 1
ATOM 690 N N . ASP A 1 95 ? 2.396 -12.375 -12.953 1 81.38 95 ASP A N 1
ATOM 691 C CA . ASP A 1 95 ? 3.021 -13.641 -13.328 1 81.38 95 ASP A CA 1
ATOM 692 C C . ASP A 1 95 ? 2.039 -14.805 -13.188 1 81.38 95 ASP A C 1
ATOM 694 O O . ASP A 1 95 ? 1.992 -15.688 -14.047 1 81.38 95 ASP A O 1
ATOM 698 N N . VAL A 1 96 ? 1.373 -14.781 -12.117 1 76.81 96 VAL A N 1
ATOM 699 C CA . VAL A 1 96 ? 0.435 -15.867 -11.844 1 76.81 96 VAL A CA 1
ATOM 700 C C . VAL A 1 96 ? -0.707 -15.828 -12.859 1 76.81 96 VAL A C 1
ATOM 702 O O . VAL A 1 96 ? -1.194 -16.875 -13.297 1 76.81 96 VAL A O 1
ATOM 705 N N . SER A 1 97 ? -1.171 -14.672 -13.172 1 76.94 97 SER A N 1
ATOM 706 C CA . SER A 1 97 ? -2.254 -14.531 -14.141 1 76.94 97 SER A CA 1
ATOM 707 C C . SER A 1 97 ? -1.841 -15.055 -15.516 1 76.94 97 SER A C 1
ATOM 709 O O . SER A 1 97 ? -2.664 -15.602 -16.25 1 76.94 97 SER A O 1
ATOM 711 N N . GLN A 1 98 ? -0.666 -14.945 -15.812 1 74.88 98 GLN A N 1
ATOM 712 C CA . GLN A 1 98 ? -0.202 -15.328 -17.141 1 74.88 98 GLN A CA 1
ATOM 713 C C . GLN A 1 98 ? 0.027 -16.828 -17.234 1 74.88 98 GLN A C 1
ATOM 715 O O . GLN A 1 98 ? -0.586 -17.516 -18.062 1 74.88 98 GLN A O 1
ATOM 720 N N . ASP A 1 99 ? 1.013 -17.266 -16.516 1 75.88 99 ASP A N 1
ATOM 721 C CA . ASP A 1 99 ? 1.385 -18.672 -16.578 1 75.88 99 ASP A CA 1
ATOM 722 C C . ASP A 1 99 ? 2.047 -19.125 -15.281 1 75.88 99 ASP A C 1
ATOM 724 O O . ASP A 1 99 ? 3.059 -18.547 -14.867 1 75.88 99 ASP A O 1
ATOM 728 N N . ILE A 1 100 ? 1.509 -20.156 -14.742 1 74.94 100 ILE A N 1
ATOM 729 C CA . ILE A 1 100 ? 2.012 -20.688 -13.477 1 74.94 100 ILE A CA 1
ATOM 730 C C . ILE A 1 100 ? 3.424 -21.234 -13.664 1 74.94 100 ILE A C 1
ATOM 732 O O . ILE A 1 100 ? 4.195 -21.312 -12.711 1 74.94 100 ILE A O 1
ATOM 736 N N . SER A 1 101 ? 3.754 -21.562 -14.883 1 78.38 101 SER A N 1
ATOM 737 C CA . SER A 1 101 ? 5.086 -22.094 -15.18 1 78.38 101 SER A CA 1
ATOM 738 C C . SER A 1 101 ? 6.156 -21.031 -14.953 1 78.38 101 SER A C 1
ATOM 740 O O . SER A 1 101 ? 7.344 -21.344 -14.844 1 78.38 101 SER A O 1
ATOM 742 N N . GLN A 1 102 ? 5.723 -19.828 -14.734 1 83.19 102 GLN A N 1
ATOM 743 C CA . GLN A 1 102 ? 6.648 -18.703 -14.555 1 83.19 102 GLN A CA 1
ATOM 744 C C . GLN A 1 102 ? 7.273 -18.734 -13.164 1 83.19 102 GLN A C 1
ATOM 746 O O . GLN A 1 102 ? 8.266 -18.047 -12.914 1 83.19 102 GLN A O 1
ATOM 751 N N . MET A 1 103 ? 6.812 -19.609 -12.312 1 86.12 103 MET A N 1
ATOM 752 C CA . MET A 1 103 ? 7.262 -19.641 -10.922 1 86.12 103 MET A CA 1
ATOM 753 C C . MET A 1 103 ? 8.703 -20.125 -10.836 1 86.12 103 MET A C 1
ATOM 755 O O . MET A 1 103 ? 9.398 -19.844 -9.859 1 86.12 103 MET A O 1
ATOM 759 N N . SER A 1 104 ? 9.141 -20.812 -11.875 1 89.19 104 SER A N 1
ATOM 760 C CA . SER A 1 104 ? 10.492 -21.359 -11.852 1 89.19 104 SER A CA 1
ATOM 761 C C . SER A 1 104 ? 11.461 -20.453 -12.609 1 89.19 104 SER A C 1
ATOM 763 O O . SER A 1 104 ? 12.68 -20.656 -12.547 1 89.19 104 SER A O 1
ATOM 765 N N . GLU A 1 105 ? 10.938 -19.422 -13.203 1 93.25 105 GLU A N 1
ATOM 766 C CA . GLU A 1 105 ? 11.773 -18.516 -13.984 1 93.25 105 GLU A CA 1
ATOM 767 C C . GLU A 1 105 ? 12.5 -17.516 -13.094 1 93.25 105 GLU A C 1
ATOM 769 O O . GLU A 1 105 ? 12.039 -17.219 -11.992 1 93.25 105 GLU A O 1
ATOM 774 N N . GLY A 1 106 ? 13.648 -17.016 -13.633 1 96.19 106 GLY A N 1
ATOM 775 C CA . GLY A 1 106 ? 14.414 -16.016 -12.914 1 96.19 106 GLY A CA 1
ATOM 776 C C . GLY A 1 106 ? 13.758 -14.648 -12.93 1 96.19 106 GLY A C 1
ATOM 777 O O . GLY A 1 106 ? 12.969 -14.336 -13.828 1 96.19 106 GLY A O 1
ATOM 778 N N . LEU A 1 107 ? 14.148 -13.875 -11.906 1 97.06 107 LEU A N 1
ATOM 779 C CA . LEU A 1 107 ? 13.539 -12.562 -11.734 1 97.06 107 LEU A CA 1
ATOM 780 C C . LEU A 1 107 ? 13.938 -11.625 -12.867 1 97.06 107 LEU A C 1
ATOM 782 O O . LEU A 1 107 ? 13.289 -10.594 -13.086 1 97.06 107 LEU A O 1
ATOM 786 N N . GLU A 1 108 ? 14.992 -11.969 -13.578 1 95.56 108 GLU A N 1
ATOM 787 C CA . GLU A 1 108 ? 15.453 -11.125 -14.672 1 95.56 108 GLU A CA 1
ATOM 788 C C . GLU A 1 108 ? 14.344 -10.875 -15.68 1 95.56 108 GLU A C 1
ATOM 790 O O . GLU A 1 108 ? 14.32 -9.828 -16.344 1 95.56 108 GLU A O 1
ATOM 795 N N . HIS A 1 109 ? 13.367 -11.734 -15.711 1 92.88 109 HIS A N 1
ATOM 796 C CA . HIS A 1 109 ? 12.297 -11.625 -16.703 1 92.88 109 HIS A CA 1
ATOM 797 C C . HIS A 1 109 ? 11.016 -11.078 -16.062 1 92.88 109 HIS A C 1
ATOM 799 O O . HIS A 1 109 ? 10.023 -10.859 -16.766 1 92.88 109 HIS A O 1
ATOM 805 N N . HIS A 1 110 ? 11.047 -10.859 -14.781 1 94.75 110 HIS A N 1
ATOM 806 C CA . HIS A 1 110 ? 9.797 -10.57 -14.086 1 94.75 110 HIS A CA 1
ATOM 807 C C . HIS A 1 110 ? 9.906 -9.297 -13.25 1 94.75 110 HIS A C 1
ATOM 809 O O . HIS A 1 110 ? 8.891 -8.719 -12.867 1 94.75 110 HIS A O 1
ATOM 815 N N . MET A 1 111 ? 11.133 -8.922 -13 1 95.31 111 MET A N 1
ATOM 816 C CA . MET A 1 111 ? 11.352 -7.742 -12.172 1 95.31 111 MET A CA 1
ATOM 817 C C . MET A 1 111 ? 11.125 -6.461 -12.969 1 95.31 111 MET A C 1
ATOM 819 O O . MET A 1 111 ? 11.125 -6.484 -14.203 1 95.31 111 MET A O 1
ATOM 823 N N . THR A 1 112 ? 10.797 -5.344 -12.289 1 95.19 112 THR A N 1
ATOM 824 C CA . THR A 1 112 ? 10.922 -4.012 -12.875 1 95.19 112 THR A CA 1
ATOM 825 C C . THR A 1 112 ? 12.375 -3.553 -12.859 1 95.19 112 THR A C 1
ATOM 827 O O . THR A 1 112 ? 12.977 -3.414 -11.797 1 95.19 112 THR A O 1
ATOM 830 N N . ALA A 1 113 ? 12.875 -3.32 -14.016 1 95.62 113 ALA A N 1
ATOM 831 C CA . ALA A 1 113 ? 14.289 -2.961 -14.117 1 95.62 113 ALA A CA 1
ATOM 832 C C . ALA A 1 113 ? 14.5 -1.479 -13.82 1 95.62 113 ALA A C 1
ATOM 834 O O . ALA A 1 113 ? 13.633 -0.652 -14.109 1 95.62 113 ALA A O 1
ATOM 835 N N . SER A 1 114 ? 15.609 -1.168 -13.18 1 94.38 114 SER A N 1
ATOM 836 C CA . SER A 1 114 ? 16.062 0.193 -12.914 1 94.38 114 SER A CA 1
ATOM 837 C C . SER A 1 114 ? 14.977 1.021 -12.234 1 94.38 114 SER A C 1
ATOM 839 O O . SER A 1 114 ? 14.609 2.09 -12.727 1 94.38 114 SER A O 1
ATOM 841 N N . PRO A 1 115 ? 14.594 0.492 -11.086 1 96.5 115 PRO A N 1
ATOM 842 C CA . PRO A 1 115 ? 13.555 1.25 -10.383 1 96.5 115 PRO A CA 1
ATOM 843 C C . PRO A 1 115 ? 14.039 2.619 -9.914 1 96.5 115 PRO A C 1
ATOM 845 O O . PRO A 1 115 ? 15.242 2.826 -9.742 1 96.5 115 PRO A O 1
ATOM 848 N N . GLU A 1 116 ? 13.094 3.543 -9.758 1 95.56 116 GLU A N 1
ATOM 849 C CA . GLU A 1 116 ? 13.422 4.801 -9.086 1 95.56 116 GLU A CA 1
ATOM 850 C C . GLU A 1 116 ? 13.906 4.555 -7.664 1 95.56 116 GLU A C 1
ATOM 852 O O . GLU A 1 116 ? 13.359 3.721 -6.945 1 95.56 116 GLU A O 1
ATOM 857 N N . THR A 1 117 ? 15 5.25 -7.293 1 96.56 117 THR A N 1
ATOM 858 C CA . THR A 1 117 ? 15.562 5.121 -5.953 1 96.56 117 THR A CA 1
ATOM 859 C C . THR A 1 117 ? 15.602 6.477 -5.254 1 96.56 117 THR A C 1
ATOM 861 O O . THR A 1 117 ? 15.461 7.52 -5.898 1 96.56 117 THR A O 1
ATOM 864 N N . ILE A 1 118 ? 15.719 6.414 -3.947 1 95.5 118 ILE A N 1
ATOM 865 C CA . ILE A 1 118 ? 15.898 7.617 -3.141 1 9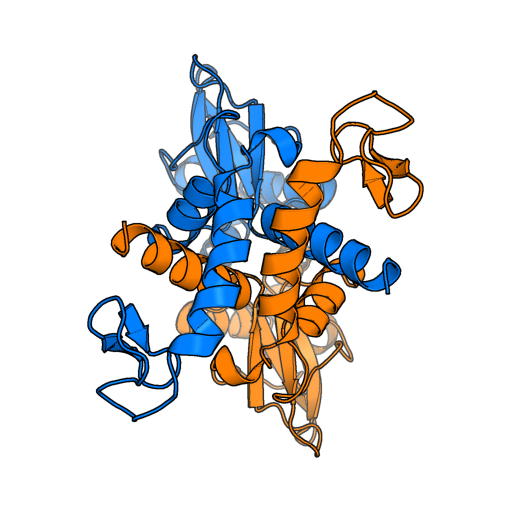5.5 118 ILE A CA 1
ATOM 866 C C . ILE A 1 118 ? 17.047 7.41 -2.152 1 95.5 118 ILE A C 1
ATOM 868 O O . ILE A 1 118 ? 17.547 6.297 -2.004 1 95.5 118 ILE A O 1
ATOM 872 N N . THR A 1 119 ? 17.453 8.516 -1.533 1 95.56 119 THR A N 1
ATOM 873 C CA . THR A 1 119 ? 18.469 8.453 -0.479 1 95.56 119 THR A CA 1
ATOM 874 C C . THR A 1 119 ? 17.844 8.766 0.88 1 95.56 119 THR A C 1
ATOM 876 O O . THR A 1 119 ? 16.719 9.25 0.957 1 95.56 119 THR A O 1
ATOM 879 N N . LYS A 1 120 ? 18.609 8.453 1.891 1 93.44 120 LYS A N 1
ATOM 880 C CA . LYS A 1 120 ? 18.125 8.711 3.246 1 93.44 120 LYS A CA 1
ATOM 881 C C . LYS A 1 120 ? 17.906 10.203 3.475 1 93.44 120 LYS A C 1
ATOM 883 O O . LYS A 1 120 ? 17.156 10.594 4.371 1 93.44 120 LYS A O 1
ATOM 888 N N . ASN A 1 121 ? 18.469 11.055 2.641 1 90.81 121 ASN A N 1
ATOM 889 C CA . ASN A 1 121 ? 18.406 12.5 2.822 1 90.81 121 ASN A CA 1
ATOM 890 C C . ASN A 1 121 ? 17.234 13.117 2.076 1 90.81 121 ASN A C 1
ATOM 892 O O . ASN A 1 121 ? 16.875 14.273 2.303 1 90.81 121 ASN A O 1
ATOM 896 N N . ASP A 1 122 ? 16.672 12.367 1.215 1 89.94 122 ASP A N 1
ATOM 897 C CA . ASP A 1 122 ? 15.492 12.875 0.521 1 89.94 122 ASP A CA 1
ATOM 898 C C . ASP A 1 122 ? 14.336 13.102 1.494 1 89.94 122 ASP A C 1
ATOM 900 O O . ASP A 1 122 ? 14.258 12.445 2.537 1 89.94 122 ASP A O 1
ATOM 904 N N . SER A 1 123 ? 13.508 14.031 1.24 1 83.62 123 SER A N 1
ATOM 905 C CA . SER A 1 123 ? 12.367 14.328 2.104 1 83.62 123 SER A CA 1
ATOM 906 C C . SER A 1 123 ? 11.273 13.273 1.952 1 83.62 123 SER A C 1
ATOM 908 O O . SER A 1 123 ? 11.18 12.617 0.913 1 83.62 123 SER A O 1
ATOM 910 N N . ILE A 1 124 ? 10.492 13.109 2.965 1 85.31 124 ILE A N 1
ATOM 911 C CA . ILE A 1 124 ? 9.328 12.234 2.912 1 85.31 124 ILE A CA 1
ATOM 912 C C . ILE A 1 124 ? 8.375 12.703 1.818 1 85.31 124 ILE A C 1
ATOM 914 O O . ILE A 1 124 ? 7.777 11.883 1.11 1 85.31 124 ILE A O 1
ATOM 918 N N . ALA A 1 125 ? 8.305 13.977 1.686 1 77.38 125 ALA A N 1
ATOM 919 C CA . ALA A 1 125 ? 7.465 14.547 0.639 1 77.38 125 ALA A CA 1
ATOM 920 C C . ALA A 1 125 ? 7.906 14.07 -0.742 1 77.38 125 ALA A C 1
ATOM 922 O O . ALA A 1 125 ? 7.07 13.719 -1.579 1 77.38 125 ALA A O 1
ATOM 923 N N . TYR A 1 126 ? 9.109 14.07 -0.946 1 82.44 126 TYR A N 1
ATOM 924 C CA . TYR A 1 126 ? 9.641 13.609 -2.227 1 82.44 126 TYR A CA 1
ATOM 925 C C . TYR A 1 126 ? 9.336 12.133 -2.443 1 82.44 126 TYR A C 1
ATOM 927 O O . TYR A 1 126 ? 8.945 11.727 -3.541 1 82.44 126 TYR A O 1
ATOM 935 N N . ALA A 1 127 ? 9.531 11.367 -1.401 1 89.56 127 ALA A N 1
ATOM 936 C CA . ALA A 1 127 ? 9.227 9.945 -1.485 1 89.56 127 ALA A CA 1
ATOM 937 C C . ALA A 1 127 ? 7.762 9.711 -1.844 1 89.56 127 ALA A C 1
ATOM 939 O O . ALA A 1 127 ? 7.449 8.898 -2.719 1 89.56 127 ALA A O 1
ATOM 940 N N . MET A 1 128 ? 6.922 10.453 -1.221 1 85.25 128 MET A N 1
ATOM 941 C CA . MET A 1 128 ? 5.488 10.336 -1.471 1 85.25 128 MET A CA 1
ATOM 942 C C . MET A 1 128 ? 5.152 10.719 -2.908 1 85.25 128 MET A C 1
ATOM 944 O O . MET A 1 128 ? 4.363 10.047 -3.566 1 85.25 128 MET A O 1
ATOM 948 N N . HIS A 1 129 ? 5.754 11.734 -3.322 1 80.19 129 HIS A N 1
ATOM 949 C CA . HIS A 1 129 ? 5.535 12.203 -4.688 1 80.19 129 HIS A CA 1
ATOM 950 C C . HIS A 1 129 ? 6.016 11.172 -5.707 1 80.19 129 HIS A C 1
ATOM 952 O O . HIS A 1 129 ? 5.32 10.891 -6.684 1 80.19 129 HIS A O 1
ATOM 958 N N . ALA A 1 130 ? 7.121 10.68 -5.441 1 86.25 130 ALA A N 1
ATOM 959 C CA . ALA A 1 130 ? 7.676 9.664 -6.332 1 86.25 130 ALA A CA 1
ATOM 960 C C . ALA A 1 130 ? 6.762 8.445 -6.414 1 86.25 130 ALA A C 1
ATOM 962 O O . ALA A 1 130 ? 6.523 7.918 -7.5 1 86.25 130 ALA A O 1
ATOM 963 N N . MET A 1 131 ? 6.227 8.039 -5.305 1 89.5 131 MET A N 1
ATOM 964 C CA . MET A 1 131 ? 5.324 6.895 -5.277 1 89.5 131 MET A CA 1
ATOM 965 C C . MET A 1 131 ? 4.027 7.203 -6.012 1 89.5 131 MET A C 1
ATOM 967 O O . MET A 1 131 ? 3.506 6.359 -6.742 1 89.5 131 MET A O 1
ATOM 971 N N . ASP A 1 132 ? 3.578 8.367 -5.832 1 81.56 132 ASP A N 1
ATOM 972 C CA . ASP A 1 132 ? 2.307 8.758 -6.434 1 81.56 132 ASP A CA 1
ATOM 973 C C . ASP A 1 132 ? 2.424 8.852 -7.953 1 81.56 132 ASP A C 1
ATOM 975 O O . ASP A 1 132 ? 1.646 8.234 -8.68 1 81.56 132 ASP A O 1
ATOM 979 N N . VAL A 1 133 ? 3.434 9.508 -8.438 1 80.44 133 VAL A N 1
ATOM 980 C CA . VAL A 1 133 ? 3.623 9.75 -9.867 1 80.44 133 VAL A CA 1
ATOM 981 C C . VAL A 1 133 ? 3.998 8.438 -10.562 1 80.44 133 VAL A C 1
ATOM 983 O O . VAL A 1 133 ? 3.484 8.133 -11.641 1 80.44 133 VAL A O 1
ATOM 986 N N . GLY A 1 134 ? 4.77 7.656 -9.922 1 85.44 134 GLY A N 1
ATOM 987 C CA . GLY A 1 134 ? 5.242 6.414 -10.516 1 85.44 134 GLY A CA 1
ATOM 988 C C . GLY A 1 134 ? 4.27 5.262 -10.352 1 85.44 134 GLY A C 1
ATOM 989 O O . GLY A 1 134 ? 4.391 4.238 -11.023 1 85.44 134 GLY A O 1
ATOM 990 N N . GLY A 1 135 ? 3.418 5.457 -9.398 1 83.56 135 GLY A N 1
ATOM 991 C CA . GLY A 1 135 ? 2.461 4.395 -9.133 1 83.56 135 GLY A CA 1
ATOM 992 C C . GLY A 1 135 ? 3.064 3.225 -8.383 1 83.56 135 GLY A C 1
ATOM 993 O O . GLY A 1 135 ? 2.676 2.074 -8.602 1 83.56 135 GLY A O 1
ATOM 994 N N . TYR A 1 136 ? 4.086 3.482 -7.629 1 88.12 136 TYR A N 1
ATOM 995 C CA . TYR A 1 136 ? 4.742 2.42 -6.871 1 88.12 136 TYR A CA 1
ATOM 996 C C . TYR A 1 136 ? 4.422 2.533 -5.387 1 88.12 136 TYR A C 1
ATOM 998 O O . TYR A 1 136 ? 4.125 3.623 -4.891 1 88.12 136 TYR A O 1
ATOM 1006 N N . ARG A 1 137 ? 4.586 1.347 -4.75 1 90.19 137 ARG A N 1
ATOM 1007 C CA . ARG A 1 137 ? 4.328 1.321 -3.314 1 90.19 137 ARG A CA 1
ATOM 1008 C C . ARG A 1 137 ? 5.625 1.146 -2.529 1 90.19 137 ARG A C 1
ATOM 1010 O O . ARG A 1 137 ? 5.625 1.22 -1.298 1 90.19 137 ARG A O 1
ATOM 1017 N N . HIS A 1 138 ? 6.641 0.871 -3.303 1 94.38 138 HIS A N 1
ATOM 1018 C CA . HIS A 1 138 ? 7.941 0.653 -2.684 1 94.38 138 HIS A CA 1
ATOM 1019 C C . HIS A 1 138 ? 9.031 1.464 -3.385 1 94.38 138 HIS A C 1
ATOM 1021 O O . HIS A 1 138 ? 9.031 1.568 -4.613 1 94.38 138 HIS A O 1
ATOM 1027 N N . LEU A 1 139 ? 9.875 2.043 -2.564 1 95.75 139 LEU A N 1
ATOM 1028 C CA . LEU A 1 139 ? 11.016 2.801 -3.064 1 95.75 139 LEU A CA 1
ATOM 1029 C C . LEU A 1 139 ? 12.32 2.309 -2.434 1 95.75 139 LEU A C 1
ATOM 1031 O O . LEU A 1 139 ? 12.484 2.369 -1.212 1 95.75 139 LEU A O 1
ATOM 1035 N N . PRO A 1 140 ? 13.258 1.82 -3.264 1 97.69 140 PRO A N 1
ATOM 1036 C CA . PRO A 1 140 ? 14.578 1.479 -2.717 1 97.69 140 PRO A CA 1
ATOM 1037 C C . PRO A 1 140 ? 15.344 2.703 -2.215 1 97.69 140 PRO A C 1
ATOM 1039 O O . PRO A 1 140 ? 15.281 3.77 -2.832 1 97.69 140 PRO A O 1
ATOM 1042 N N . VAL A 1 141 ? 15.969 2.549 -1.102 1 97.5 141 VAL A N 1
ATOM 1043 C CA . VAL A 1 141 ? 16.875 3.559 -0.56 1 97.5 141 VAL A CA 1
ATOM 1044 C C . VAL A 1 141 ? 18.328 3.15 -0.821 1 97.5 141 VAL A C 1
ATOM 1046 O O . VAL A 1 141 ? 18.719 2.025 -0.51 1 97.5 141 VAL A O 1
ATOM 1049 N N . VAL A 1 142 ? 19.062 4.039 -1.401 1 97.38 142 VAL A N 1
ATOM 1050 C CA . VAL A 1 142 ? 20.438 3.707 -1.756 1 97.38 142 VAL A CA 1
ATOM 1051 C C . VAL A 1 142 ? 21.391 4.727 -1.136 1 97.38 142 VAL A C 1
ATOM 1053 O O . VAL A 1 142 ? 20.969 5.828 -0.769 1 97.38 142 VAL A O 1
ATOM 1056 N N . ASP A 1 143 ? 22.578 4.27 -0.916 1 95.5 143 ASP A N 1
ATOM 1057 C CA . ASP A 1 143 ? 23.594 5.203 -0.456 1 95.5 143 ASP A CA 1
ATOM 1058 C C . ASP A 1 143 ? 24.266 5.914 -1.633 1 95.5 143 ASP A C 1
ATOM 1060 O O . ASP A 1 143 ? 23.781 5.84 -2.764 1 95.5 143 ASP A O 1
ATOM 1064 N N . SER A 1 144 ? 25.297 6.668 -1.337 1 93.62 144 SER A N 1
ATOM 1065 C CA . SER A 1 144 ? 25.953 7.5 -2.338 1 93.62 144 SER A CA 1
ATOM 1066 C C . SER A 1 144 ? 26.578 6.648 -3.438 1 93.62 144 SER A C 1
ATOM 1068 O O . SER A 1 144 ? 26.812 7.133 -4.551 1 93.62 144 SER A O 1
ATOM 1070 N N . ASN A 1 145 ? 26.781 5.398 -3.217 1 92.19 145 ASN A N 1
ATOM 1071 C CA . ASN A 1 145 ? 27.406 4.504 -4.191 1 92.19 145 ASN A CA 1
ATOM 1072 C C . ASN A 1 145 ? 26.359 3.688 -4.945 1 92.19 145 ASN A C 1
ATOM 1074 O O . ASN A 1 145 ? 26.703 2.818 -5.746 1 92.19 145 ASN A O 1
ATOM 1078 N N . GLY A 1 146 ? 25.141 3.877 -4.602 1 92.94 146 GLY A N 1
ATOM 1079 C CA . GLY A 1 146 ? 24.078 3.143 -5.266 1 92.94 146 GLY A CA 1
ATOM 1080 C C . GLY A 1 146 ? 23.766 1.814 -4.605 1 92.94 146 GLY A C 1
ATOM 1081 O O . GLY A 1 146 ? 22.969 1.03 -5.121 1 92.94 146 GLY A O 1
ATOM 1082 N N . MET A 1 147 ? 24.391 1.626 -3.49 1 95.12 147 MET A N 1
ATOM 1083 C CA . MET A 1 147 ? 24.156 0.39 -2.75 1 95.12 147 MET A CA 1
ATOM 1084 C C . MET A 1 147 ? 22.828 0.46 -1.993 1 95.12 147 MET A C 1
ATOM 1086 O O . MET A 1 147 ? 22.547 1.458 -1.33 1 95.12 147 MET A O 1
ATOM 1090 N N . PRO A 1 148 ? 22.094 -0.631 -2.137 1 97.06 148 PRO A N 1
ATOM 1091 C CA . PRO A 1 148 ? 20.844 -0.625 -1.395 1 97.06 148 PRO A CA 1
ATOM 1092 C C . PRO A 1 148 ? 21.047 -0.652 0.118 1 97.06 148 PRO A C 1
ATOM 1094 O O . PRO A 1 148 ? 21.766 -1.513 0.633 1 97.06 148 PRO A O 1
ATOM 1097 N N . THR A 1 149 ? 20.391 0.321 0.778 1 95.75 149 THR A N 1
ATOM 1098 C CA . THR A 1 149 ? 20.5 0.392 2.23 1 95.75 149 THR A CA 1
ATOM 1099 C C . THR A 1 149 ? 19.141 0.146 2.887 1 95.75 149 THR A C 1
ATOM 1101 O O . THR A 1 149 ? 19.062 -0.101 4.094 1 95.75 149 THR A O 1
ATOM 1104 N N . GLY A 1 150 ? 18.141 0.233 2.143 1 96 150 GLY A N 1
ATOM 1105 C CA . GLY A 1 150 ? 16.797 0.028 2.684 1 96 150 GLY A CA 1
ATOM 1106 C C . GLY A 1 150 ? 15.719 0.022 1.618 1 96 150 GLY A C 1
ATOM 1107 O O . GLY A 1 150 ? 16.016 0.046 0.422 1 96 150 GLY A O 1
ATOM 1108 N N . ILE A 1 151 ? 14.516 -0.129 2.039 1 96.06 151 ILE A N 1
ATOM 1109 C CA . ILE A 1 151 ? 13.32 -0.008 1.21 1 96.06 151 ILE A CA 1
ATOM 1110 C C . ILE A 1 151 ? 12.203 0.662 2.008 1 96.06 151 ILE A C 1
ATOM 1112 O O . ILE A 1 151 ? 11.984 0.333 3.178 1 96.06 151 ILE A O 1
ATOM 1116 N N . VAL A 1 152 ? 11.602 1.704 1.426 1 94.12 152 VAL A N 1
ATOM 1117 C CA . VAL A 1 152 ? 10.492 2.396 2.062 1 94.12 152 VAL A CA 1
ATOM 1118 C C . VAL A 1 152 ? 9.195 2.078 1.318 1 94.12 152 VAL A C 1
ATOM 1120 O O . VAL A 1 152 ? 9.156 2.092 0.086 1 94.12 152 VAL A O 1
ATOM 1123 N N . SER A 1 153 ? 8.219 1.715 2.135 1 92.38 153 SER A N 1
ATOM 1124 C CA . SER A 1 153 ? 6.906 1.439 1.559 1 92.38 153 SER A CA 1
ATOM 1125 C C . SER A 1 153 ? 5.914 2.551 1.886 1 92.38 153 SER A C 1
ATOM 1127 O O . SER A 1 153 ? 6.16 3.365 2.779 1 92.38 153 SER A O 1
ATOM 1129 N N . ALA A 1 154 ? 4.875 2.58 1.098 1 88.19 154 ALA A N 1
ATOM 1130 C CA . ALA A 1 154 ? 3.781 3.494 1.416 1 88.19 154 ALA A CA 1
ATOM 1131 C C . ALA A 1 154 ? 3.273 3.268 2.838 1 88.19 154 ALA A C 1
ATOM 1133 O O . ALA A 1 154 ? 2.887 4.219 3.523 1 88.19 154 ALA A O 1
ATOM 1134 N N . ARG A 1 155 ? 3.359 2.061 3.238 1 85.88 155 ARG A N 1
ATOM 1135 C CA . ARG A 1 155 ? 2.926 1.734 4.594 1 85.88 155 ARG A CA 1
ATOM 1136 C C . ARG A 1 155 ? 3.836 2.381 5.629 1 85.88 155 ARG A C 1
ATOM 1138 O O . ARG A 1 155 ? 3.369 2.836 6.676 1 85.88 155 ARG A O 1
ATOM 1145 N N . ASP A 1 156 ? 5.043 2.348 5.387 1 86.88 156 ASP A N 1
ATOM 1146 C CA . ASP A 1 156 ? 5.98 2.992 6.301 1 86.88 156 ASP A CA 1
ATOM 1147 C C . ASP A 1 156 ? 5.652 4.473 6.469 1 86.88 156 ASP A C 1
ATOM 1149 O O . ASP A 1 156 ? 5.68 4.996 7.586 1 86.88 156 ASP A O 1
ATOM 1153 N N . ILE A 1 157 ? 5.387 5.086 5.352 1 84.56 157 ILE A N 1
ATOM 1154 C CA . ILE A 1 157 ? 5.07 6.508 5.367 1 84.56 157 ILE A CA 1
ATOM 1155 C C . ILE A 1 157 ? 3.76 6.738 6.117 1 84.56 157 ILE A C 1
ATOM 1157 O O . ILE A 1 157 ? 3.66 7.648 6.945 1 84.56 157 ILE A O 1
ATOM 1161 N N . MET A 1 158 ? 2.818 5.898 5.855 1 81.19 158 MET A N 1
ATOM 1162 C CA . MET A 1 158 ? 1.522 6.008 6.516 1 81.19 158 MET A CA 1
ATOM 1163 C C . MET A 1 158 ? 1.669 5.855 8.031 1 81.19 158 MET A C 1
ATOM 1165 O O . MET A 1 158 ? 1.048 6.594 8.797 1 81.19 158 MET A O 1
ATOM 1169 N N . ARG A 1 159 ? 2.418 4.863 8.398 1 78.38 159 ARG A N 1
ATOM 1170 C CA . ARG A 1 159 ? 2.658 4.645 9.828 1 78.38 159 ARG A CA 1
ATOM 1171 C C . ARG A 1 159 ? 3.287 5.875 10.469 1 78.38 159 ARG A C 1
ATOM 1173 O O . ARG A 1 159 ? 2.896 6.273 11.57 1 78.38 159 ARG A O 1
ATOM 1180 N N . PHE A 1 160 ? 4.207 6.363 9.758 1 78 160 PHE A N 1
ATOM 1181 C CA . PHE A 1 160 ? 4.871 7.566 10.242 1 78 160 PHE A CA 1
ATOM 1182 C C . PHE A 1 160 ? 3.871 8.703 10.414 1 78 160 PHE A C 1
ATOM 1184 O O . PHE A 1 160 ? 3.92 9.438 11.406 1 78 160 PHE A O 1
ATOM 1191 N N . LEU A 1 161 ? 2.992 8.766 9.492 1 73.31 161 LEU A N 1
ATOM 1192 C CA . LEU A 1 161 ? 2.012 9.844 9.523 1 73.31 161 LEU A CA 1
ATOM 1193 C C . LEU A 1 161 ? 0.963 9.602 10.602 1 73.31 161 LEU A C 1
ATOM 1195 O O . LEU A 1 161 ? 0.481 10.547 11.227 1 73.31 161 LEU A O 1
ATOM 1199 N N . CYS A 1 162 ? 0.535 8.297 10.891 1 66.19 162 CYS A N 1
ATOM 1200 C CA . CYS A 1 162 ? -0.461 7.941 11.898 1 66.19 162 CYS A CA 1
ATOM 1201 C C . CYS A 1 162 ? 0.076 8.18 13.305 1 66.19 162 CYS A C 1
ATOM 1203 O O . CYS A 1 162 ? -0.646 8.664 14.172 1 66.19 162 CYS A O 1
ATOM 1205 N N . VAL A 1 163 ? 1.173 7.52 13.57 1 59.41 163 VAL A N 1
ATOM 1206 C CA . VAL A 1 163 ? 1.765 7.637 14.898 1 59.41 163 VAL A CA 1
ATOM 1207 C C . VAL A 1 163 ? 1.878 9.109 15.281 1 59.41 163 VAL A C 1
ATOM 1209 O O . VAL A 1 163 ? 1.618 9.477 16.438 1 59.41 163 VAL A O 1
ATOM 1212 N N . ARG A 1 164 ? 2.117 9.688 14.398 1 56.03 164 ARG A N 1
ATOM 1213 C CA . ARG A 1 164 ? 2.258 11.109 14.695 1 56.03 164 ARG A CA 1
ATOM 1214 C C . ARG A 1 164 ? 0.896 11.773 14.867 1 56.03 164 ARG A C 1
ATOM 1216 O O . ARG A 1 164 ? 0.765 12.758 15.602 1 56.03 164 ARG A O 1
ATOM 1223 N N . TYR A 1 165 ? -0.047 11.117 14.352 1 52.75 165 TYR A N 1
ATOM 1224 C CA . TYR A 1 165 ? -1.421 11.555 14.57 1 52.75 165 TYR A CA 1
ATOM 1225 C C . TYR A 1 165 ? -1.906 11.156 15.953 1 52.75 165 TYR A C 1
ATOM 1227 O O . TYR A 1 165 ? -2.574 11.945 16.641 1 52.75 165 TYR A O 1
ATOM 1235 N N . ALA A 1 166 ? -1.834 9.898 16.266 1 48.75 166 ALA A N 1
ATOM 1236 C CA . ALA A 1 166 ? -2.295 9.406 17.562 1 48.75 166 ALA A CA 1
ATOM 1237 C C . ALA A 1 166 ? -1.661 10.195 18.719 1 48.75 166 ALA A C 1
ATOM 1239 O O . ALA A 1 166 ? -2.293 10.414 19.75 1 48.75 166 ALA A O 1
ATOM 1240 N N . ASN A 1 167 ? -0.582 10.398 18.594 1 44.22 167 ASN A N 1
ATOM 1241 C CA . ASN A 1 167 ? 0.07 11.117 19.688 1 44.22 167 ASN A CA 1
ATOM 1242 C C . ASN A 1 167 ? -0.476 12.531 19.844 1 44.22 167 ASN A C 1
ATOM 1244 O O . ASN A 1 167 ? -0.304 13.156 20.891 1 44.22 167 ASN A O 1
ATOM 1248 N N . SER A 1 168 ? -1.064 12.938 18.812 1 41.19 168 SER A N 1
ATOM 1249 C CA . SER A 1 168 ? -1.611 14.273 18.984 1 41.19 168 SER A CA 1
ATOM 1250 C C . SER A 1 168 ? -2.875 14.258 19.828 1 41.19 168 SER A C 1
ATOM 1252 O O . SER A 1 168 ? -3.293 15.289 20.359 1 41.19 168 SER A O 1
ATOM 1254 N N . ARG A 1 169 ? -3.732 13.258 19.891 1 41.16 169 ARG A N 1
ATOM 1255 C CA . ARG A 1 169 ? -4.906 13.242 20.766 1 41.16 169 ARG A CA 1
ATOM 1256 C C . ARG A 1 169 ? -4.5 13.281 22.234 1 41.16 169 ARG A C 1
ATOM 1258 O O . ARG A 1 169 ? -5.324 13.586 23.094 1 41.16 169 ARG A O 1
ATOM 1265 N N . ASP A 1 170 ? -3.559 12.641 22.641 1 35.69 170 ASP A N 1
ATOM 1266 C CA . ASP A 1 170 ? -3.322 12.688 24.078 1 35.69 170 ASP A CA 1
ATOM 1267 C C . ASP A 1 170 ? -3.111 14.117 24.547 1 35.69 170 ASP A C 1
ATOM 1269 O O . ASP A 1 170 ? -3.168 14.398 25.75 1 35.69 170 ASP A O 1
ATOM 1273 N N . ASP A 1 171 ? -2.688 14.922 23.844 1 33.06 171 ASP A N 1
ATOM 1274 C CA . ASP A 1 171 ? -2.461 16.203 24.5 1 33.06 171 ASP A CA 1
ATOM 1275 C C . ASP A 1 171 ? -3.773 16.953 24.703 1 33.06 171 ASP A C 1
ATOM 1277 O O . ASP A 1 171 ? -3.777 18.078 25.219 1 33.06 171 ASP A O 1
ATOM 1281 N N . GLU A 1 172 ? -4.902 16.562 24.172 1 31.72 172 GLU A N 1
ATOM 1282 C CA . GLU A 1 172 ? -6.02 17.219 24.844 1 31.72 172 GLU A CA 1
ATOM 1283 C C . GLU A 1 172 ? -6.438 16.453 26.094 1 31.72 172 GLU A C 1
ATOM 1285 O O . GLU A 1 172 ? -6.445 15.219 26.094 1 31.72 172 GLU A O 1
ATOM 1290 N N . MET B 1 1 ? 4.523 10.719 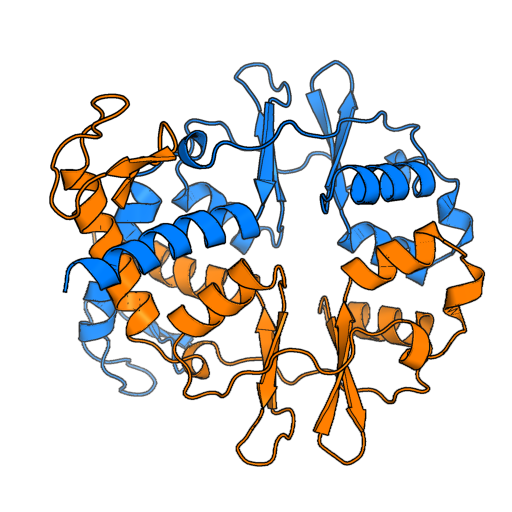24.703 1 49.22 1 MET B N 1
ATOM 1291 C CA . MET B 1 1 ? 4.816 10.922 23.281 1 49.22 1 MET B CA 1
ATOM 1292 C C . MET B 1 1 ? 6.035 10.117 22.859 1 49.22 1 MET B C 1
ATOM 1294 O O . MET B 1 1 ? 7.082 10.18 23.5 1 49.22 1 MET B O 1
ATOM 1298 N N . ILE B 1 2 ? 6.02 9.305 21.922 1 58.59 2 ILE B N 1
ATOM 1299 C CA . ILE B 1 2 ? 7.113 8.414 21.547 1 58.59 2 ILE B CA 1
ATOM 1300 C C . ILE B 1 2 ? 8.125 9.172 20.703 1 58.59 2 ILE B C 1
ATOM 1302 O O . ILE B 1 2 ? 7.758 9.828 19.719 1 58.59 2 ILE B O 1
ATOM 1306 N N . CYS B 1 3 ? 9.406 9.094 21.078 1 58.84 3 CYS B N 1
ATOM 1307 C CA . CYS B 1 3 ? 10.523 9.719 20.375 1 58.84 3 CYS B CA 1
ATOM 1308 C C . CYS B 1 3 ? 10.789 9.016 19.047 1 58.84 3 CYS B C 1
ATOM 1310 O O . CYS B 1 3 ? 10.984 7.805 19 1 58.84 3 CYS B O 1
ATOM 1312 N N . PRO B 1 4 ? 10.688 9.672 17.922 1 59.47 4 PRO B N 1
ATOM 1313 C CA . PRO B 1 4 ? 10.93 9.047 16.609 1 59.47 4 PRO B CA 1
ATOM 1314 C C . PRO B 1 4 ? 12.344 8.484 16.484 1 59.47 4 PRO B C 1
ATOM 1316 O O . PRO B 1 4 ? 12.57 7.566 15.688 1 59.47 4 PRO B O 1
ATOM 1319 N N . ASP B 1 5 ? 13.211 9 17.188 1 57.56 5 ASP B N 1
ATOM 1320 C CA . ASP B 1 5 ? 14.617 8.648 17.047 1 57.56 5 ASP B CA 1
ATOM 1321 C C . ASP B 1 5 ? 14.953 7.406 17.859 1 57.56 5 ASP B C 1
ATOM 1323 O O . ASP B 1 5 ? 15.609 6.484 17.375 1 57.56 5 ASP B O 1
ATOM 1327 N N . CYS B 1 6 ? 14.547 7.383 19.125 1 57.44 6 CYS B N 1
ATOM 1328 C CA . CYS B 1 6 ? 14.961 6.273 19.969 1 57.44 6 CYS B CA 1
ATOM 1329 C C . CYS B 1 6 ? 13.758 5.457 20.438 1 57.44 6 CYS B C 1
ATOM 1331 O O . CYS B 1 6 ? 13.906 4.512 21.203 1 57.44 6 CYS B O 1
ATOM 1333 N N . HIS B 1 7 ? 12.578 5.871 20 1 60.5 7 HIS B N 1
ATOM 1334 C CA . HIS B 1 7 ? 11.312 5.207 20.281 1 60.5 7 HIS B CA 1
ATOM 1335 C C . HIS B 1 7 ? 11 5.203 21.766 1 60.5 7 HIS B C 1
ATOM 1337 O O . HIS B 1 7 ? 10.164 4.426 22.234 1 60.5 7 HIS B O 1
ATOM 1343 N N . CYS B 1 8 ? 11.578 6.023 22.5 1 62.78 8 CYS B N 1
ATOM 1344 C CA . CYS B 1 8 ? 11.305 6.23 23.906 1 62.78 8 CYS B CA 1
ATOM 1345 C C . CYS B 1 8 ? 9.961 6.93 24.109 1 62.78 8 CYS B C 1
ATOM 1347 O O . CYS B 1 8 ? 9.594 7.812 23.344 1 62.78 8 CYS B O 1
ATOM 1349 N N . ASP B 1 9 ? 9.117 6.473 24.953 1 63.97 9 ASP B N 1
ATOM 1350 C CA . ASP B 1 9 ? 7.891 7.152 25.359 1 63.97 9 ASP B CA 1
ATOM 1351 C C . ASP B 1 9 ? 8.195 8.359 26.234 1 63.97 9 ASP B C 1
ATOM 1353 O O . ASP B 1 9 ? 8.883 8.234 27.25 1 63.97 9 ASP B O 1
ATOM 1357 N N . ASN B 1 10 ? 7.812 9.625 25.75 1 64.38 10 ASN B N 1
ATOM 1358 C CA . ASN B 1 10 ? 8.062 10.875 26.469 1 64.38 10 ASN B CA 1
ATOM 1359 C C . ASN B 1 10 ? 6.766 11.477 27 1 64.38 10 ASN B C 1
ATOM 1361 O O . ASN B 1 10 ? 5.68 11.172 26.5 1 64.38 10 ASN B O 1
ATOM 1365 N N . ILE B 1 11 ? 6.867 12.273 28.062 1 59.16 11 ILE B N 1
ATOM 1366 C CA . ILE B 1 11 ? 5.711 12.969 28.625 1 59.16 11 ILE B CA 1
ATOM 1367 C C . ILE B 1 11 ? 5.164 13.961 27.594 1 59.16 11 ILE B C 1
ATOM 1369 O O . ILE B 1 11 ? 5.93 14.672 26.953 1 59.16 11 ILE B O 1
ATOM 1373 N N . VAL B 1 12 ? 3.832 13.906 27.406 1 55.38 12 VAL B N 1
ATOM 1374 C CA . VAL B 1 12 ? 3.168 14.852 26.516 1 55.38 12 VAL B CA 1
ATOM 1375 C C . VAL B 1 12 ? 3.545 16.281 26.891 1 55.38 12 VAL B C 1
ATOM 1377 O O . VAL B 1 12 ? 3.445 16.656 28.062 1 55.38 12 VAL B O 1
ATOM 1380 N N . GLY B 1 13 ? 4.113 17.125 25.875 1 53.47 13 GLY B N 1
ATOM 1381 C CA . GLY B 1 13 ? 4.523 18.5 26.141 1 53.47 13 GLY B CA 1
ATOM 1382 C C . GLY B 1 13 ? 6.02 18.641 26.328 1 53.47 13 GLY B C 1
ATOM 1383 O O . GLY B 1 13 ? 6.516 19.75 26.547 1 53.47 13 GLY B O 1
ATOM 1384 N N . ALA B 1 14 ? 6.703 17.562 26.359 1 63.84 14 ALA B N 1
ATOM 1385 C CA . ALA B 1 14 ? 8.156 17.656 26.516 1 63.84 14 ALA B CA 1
ATOM 1386 C C . ALA B 1 14 ? 8.797 18.266 25.266 1 63.84 14 ALA B C 1
ATOM 1388 O O . ALA B 1 14 ? 8.422 17.922 24.141 1 63.84 14 ALA B O 1
ATOM 1389 N N . ASP B 1 15 ? 9.656 19.141 25.344 1 64.62 15 ASP B N 1
ATOM 1390 C CA . ASP B 1 15 ? 10.352 19.812 24.25 1 64.62 15 ASP B CA 1
ATOM 1391 C C . ASP B 1 15 ? 11.523 18.969 23.734 1 64.62 15 ASP B C 1
ATOM 1393 O O . ASP B 1 15 ? 11.969 19.125 22.594 1 64.62 15 ASP B O 1
ATOM 1397 N N . VAL B 1 16 ? 12.039 18.016 24.625 1 71.88 16 VAL B N 1
ATOM 1398 C CA . VAL B 1 16 ? 13.211 17.203 24.328 1 71.88 16 VAL B CA 1
ATOM 1399 C C . VAL B 1 16 ? 12.953 15.766 24.766 1 71.88 16 VAL B C 1
ATOM 1401 O O . VAL B 1 16 ? 12.281 15.516 25.766 1 71.88 16 VAL B O 1
ATOM 1404 N N . CYS B 1 17 ? 13.391 14.703 23.859 1 70 17 CYS B N 1
ATOM 1405 C CA . CYS B 1 17 ? 13.273 13.289 24.188 1 70 17 CYS B CA 1
ATOM 1406 C C . CYS B 1 17 ? 14.102 12.938 25.406 1 70 17 CYS B C 1
ATOM 1408 O O . CYS B 1 17 ? 15.289 13.266 25.484 1 70 17 CYS B O 1
ATOM 1410 N N . GLU B 1 18 ? 13.414 12.258 26.312 1 76.19 18 GLU B N 1
ATOM 1411 C CA . GLU B 1 18 ? 14.102 11.875 27.547 1 76.19 18 GLU B CA 1
ATOM 1412 C C . GLU B 1 18 ? 15.164 10.812 27.266 1 76.19 18 GLU B C 1
ATOM 1414 O O . GLU B 1 18 ? 16.141 10.695 28.016 1 76.19 18 GLU B O 1
ATOM 1419 N N . GLY B 1 19 ? 14.93 10.148 26.234 1 72.44 19 GLY B N 1
ATOM 1420 C CA . GLY B 1 19 ? 15.859 9.078 25.922 1 72.44 19 GLY B CA 1
ATOM 1421 C C . GLY B 1 19 ? 17.094 9.562 25.188 1 72.44 19 GLY B C 1
ATOM 1422 O O . GLY B 1 19 ? 18.219 9.258 25.578 1 72.44 19 GLY B O 1
ATOM 1423 N N . CYS B 1 20 ? 16.906 10.273 24.156 1 68 20 CYS B N 1
ATOM 1424 C CA . CYS B 1 20 ? 18.047 10.57 23.297 1 68 20 CYS B CA 1
ATOM 1425 C C . CYS B 1 20 ? 18.328 12.07 23.281 1 68 20 CYS B C 1
ATOM 1427 O O . CYS B 1 20 ? 19.328 12.508 22.688 1 68 20 CYS B O 1
ATOM 1429 N N . GLY B 1 21 ? 17.547 12.914 23.859 1 72.5 21 GLY B N 1
ATOM 1430 C CA . GLY B 1 21 ? 17.766 14.352 23.938 1 72.5 21 GLY B CA 1
ATOM 1431 C C . GLY B 1 21 ? 17.312 15.094 22.688 1 72.5 21 GLY B C 1
ATOM 1432 O O . GLY B 1 21 ? 17.5 16.312 22.578 1 72.5 21 GLY B O 1
ATOM 1433 N N . ALA B 1 22 ? 16.844 14.523 21.75 1 64.19 22 ALA B N 1
ATOM 1434 C CA . ALA B 1 22 ? 16.406 15.172 20.516 1 64.19 22 ALA B CA 1
ATOM 1435 C C . ALA B 1 22 ? 15.227 16.109 20.766 1 64.19 22 ALA B C 1
ATOM 1437 O O . ALA B 1 22 ? 14.43 15.875 21.672 1 64.19 22 ALA B O 1
ATOM 1438 N N . SER B 1 23 ? 15.156 17.328 20.078 1 61.59 23 SER B N 1
ATOM 1439 C CA . SER B 1 23 ? 14.07 18.297 20.219 1 61.59 23 SER B CA 1
ATOM 1440 C C . SER B 1 23 ? 12.742 17.688 19.797 1 61.59 23 SER B C 1
ATOM 1442 O O . SER B 1 23 ? 12.641 17.109 18.703 1 61.59 23 SER B O 1
ATOM 1444 N N . LEU B 1 24 ? 11.672 17.797 20.703 1 56.22 24 LEU B N 1
ATOM 1445 C CA . LEU B 1 24 ? 10.336 17.281 20.453 1 56.22 24 LEU B CA 1
ATOM 1446 C C . LEU B 1 24 ? 9.391 18.391 20.031 1 56.22 24 LEU B C 1
ATOM 1448 O O . LEU B 1 24 ? 8.266 18.141 19.594 1 56.22 24 LEU B O 1
ATOM 1452 N N . THR B 1 25 ? 9.664 19.672 20.203 1 49.78 25 THR B N 1
ATOM 1453 C CA . THR B 1 25 ? 8.828 20.828 19.953 1 49.78 25 THR B CA 1
ATOM 1454 C C . THR B 1 25 ? 8.492 20.953 18.469 1 49.78 25 THR B C 1
ATOM 1456 O O . THR B 1 25 ? 7.352 21.219 18.094 1 49.78 25 THR B O 1
ATOM 1459 N N . HIS B 1 26 ? 9.422 21.172 17.672 1 45.69 26 HIS B N 1
ATOM 1460 C CA . HIS B 1 26 ? 9.227 21.422 16.25 1 45.69 26 HIS B CA 1
ATOM 1461 C C . HIS B 1 26 ? 8.469 20.266 15.586 1 45.69 26 HIS B C 1
ATOM 1463 O O . HIS B 1 26 ? 7.648 20.484 14.688 1 45.69 26 HIS B O 1
ATOM 1469 N N . ARG B 1 27 ? 8.523 19.219 16.094 1 44.53 27 ARG B N 1
ATOM 1470 C CA . ARG B 1 27 ? 7.879 17.984 15.648 1 44.53 27 ARG B CA 1
ATOM 1471 C C . ARG B 1 27 ? 6.402 17.969 16.031 1 44.53 27 ARG B C 1
ATOM 1473 O O . ARG B 1 27 ? 5.57 17.453 15.281 1 44.53 27 ARG B O 1
ATOM 1480 N N . GLU B 1 28 ? 6.105 18.672 17.062 1 46.47 28 GLU B N 1
ATOM 1481 C CA . GLU B 1 28 ? 4.73 18.812 17.547 1 46.47 28 GLU B CA 1
ATOM 1482 C C . GLU B 1 28 ? 3.893 19.609 16.547 1 46.47 28 GLU B C 1
ATOM 1484 O O . GLU B 1 28 ? 2.729 19.281 16.297 1 46.47 28 GLU B O 1
ATOM 1489 N N . GLU B 1 29 ? 4.418 20.641 16.125 1 46.06 29 GLU B N 1
ATOM 1490 C CA . GLU B 1 29 ? 3.664 21.5 15.219 1 46.06 29 GLU B CA 1
ATOM 1491 C C . GLU B 1 29 ? 3.326 20.781 13.914 1 46.06 29 GLU B C 1
ATOM 1493 O O . GLU B 1 29 ? 2.23 20.938 13.375 1 46.06 29 GLU B O 1
ATOM 1498 N N . ILE B 1 30 ? 4.176 20.156 13.484 1 45.03 30 ILE B N 1
ATOM 1499 C CA . ILE B 1 30 ? 3.992 19.422 12.234 1 45.03 30 ILE B CA 1
ATOM 1500 C C . ILE B 1 30 ? 2.936 18.328 12.43 1 45.03 30 ILE B C 1
ATOM 1502 O O . ILE B 1 30 ? 2.08 18.125 11.57 1 45.03 30 ILE B O 1
ATOM 1506 N N . THR B 1 31 ? 3.107 17.656 13.602 1 46.94 31 THR B N 1
ATOM 1507 C CA . THR B 1 31 ? 2.143 16.625 13.969 1 46.94 31 THR B CA 1
ATOM 1508 C C . THR B 1 31 ? 0.73 17.203 14.023 1 46.94 31 THR B C 1
ATOM 1510 O O . THR B 1 31 ? -0.223 16.578 13.562 1 46.94 31 THR B O 1
ATOM 1513 N N . ASN B 1 32 ? 0.723 18.453 14.43 1 49.22 32 ASN B N 1
ATOM 1514 C CA . ASN B 1 32 ? -0.602 19 14.688 1 49.22 32 ASN B CA 1
ATOM 1515 C C . ASN B 1 32 ? -1.368 19.25 13.391 1 49.22 32 ASN B C 1
ATOM 1517 O O . ASN B 1 32 ? -2.568 18.984 13.312 1 49.22 32 ASN B O 1
ATOM 1521 N N . ALA B 1 33 ? -0.655 19.703 12.453 1 48.06 33 ALA B N 1
ATOM 1522 C CA . ALA B 1 33 ? -1.358 20.016 11.211 1 48.06 33 ALA B CA 1
ATOM 1523 C C . ALA B 1 33 ? -1.819 18.734 10.523 1 48.06 33 ALA B C 1
ATOM 1525 O O . ALA B 1 33 ? -2.938 18.656 10.008 1 48.06 33 ALA B O 1
ATOM 1526 N N . LEU B 1 34 ? -0.973 17.75 10.445 1 53.38 34 LEU B N 1
ATOM 1527 C CA . LEU B 1 34 ? -1.38 16.469 9.859 1 53.38 34 LEU B CA 1
ATOM 1528 C C . LEU B 1 34 ? -2.576 15.891 10.609 1 53.38 34 LEU B C 1
ATOM 1530 O O . LEU B 1 34 ? -3.51 15.383 9.992 1 53.38 34 LEU B O 1
ATOM 1534 N N . GLU B 1 35 ? -2.42 16.125 11.734 1 53.75 35 GLU B N 1
ATOM 1535 C CA . GLU B 1 35 ? -3.467 15.586 12.594 1 53.75 35 GLU B CA 1
ATOM 1536 C C . GLU B 1 35 ? -4.809 16.25 12.312 1 53.75 35 GLU B C 1
ATOM 1538 O O . GLU B 1 35 ? -5.844 15.586 12.258 1 53.75 35 GLU B O 1
ATOM 1543 N N . ARG B 1 36 ? -4.668 17.5 12.164 1 55.72 36 ARG B N 1
ATOM 1544 C CA . ARG B 1 36 ? -5.922 18.203 11.945 1 55.72 36 ARG B CA 1
ATOM 1545 C C . ARG B 1 36 ? -6.539 17.828 10.602 1 55.72 36 ARG B C 1
ATOM 1547 O O . ARG B 1 36 ? -7.762 17.703 10.492 1 55.72 36 ARG B O 1
ATOM 1554 N N . GLY B 1 37 ? -5.684 17.75 9.578 1 55.47 37 GLY B N 1
ATOM 1555 C CA . GLY B 1 37 ? -6.191 17.391 8.266 1 55.47 37 GLY B CA 1
ATOM 1556 C C . GLY B 1 37 ? -6.801 16 8.227 1 55.47 37 GLY B C 1
ATOM 1557 O O . GLY B 1 37 ? -7.875 15.812 7.656 1 55.47 37 GLY B O 1
ATOM 1558 N N . ILE B 1 38 ? -6.172 15.117 8.867 1 59.97 38 ILE B N 1
ATOM 1559 C CA . ILE B 1 38 ? -6.625 13.727 8.852 1 59.97 38 ILE B CA 1
ATOM 1560 C C . ILE B 1 38 ? -7.879 13.586 9.719 1 59.97 38 ILE B C 1
ATOM 1562 O O . ILE B 1 38 ? -8.812 12.875 9.344 1 59.97 38 ILE B O 1
ATOM 1566 N N . ILE B 1 39 ? -7.875 14.414 10.578 1 59.12 39 ILE B N 1
ATOM 1567 C CA . ILE B 1 39 ? -9.008 14.289 11.484 1 59.12 39 ILE B CA 1
ATOM 1568 C C . ILE B 1 39 ? -10.219 15.016 10.906 1 59.12 39 ILE B C 1
ATOM 1570 O O . ILE B 1 39 ? -11.352 14.562 11.055 1 59.12 39 ILE B O 1
ATOM 1574 N N . ALA B 1 40 ? -9.93 15.953 10.141 1 64.12 40 ALA B N 1
ATOM 1575 C CA . ALA B 1 40 ? -11.023 16.828 9.75 1 64.12 40 ALA B CA 1
ATOM 1576 C C . ALA B 1 40 ? -11.766 16.281 8.539 1 64.12 40 ALA B C 1
ATOM 1578 O O . ALA B 1 40 ? -12.898 16.672 8.266 1 64.12 40 ALA B O 1
ATOM 1579 N N . HIS B 1 41 ? -11.172 15.352 7.934 1 76.44 41 HIS B N 1
ATOM 1580 C CA . HIS B 1 41 ? -11.828 14.891 6.719 1 76.44 41 HIS B CA 1
ATOM 1581 C C . HIS B 1 41 ? -12.359 13.469 6.883 1 76.44 41 HIS B C 1
ATOM 1583 O O . HIS B 1 41 ? -11.711 12.641 7.523 1 76.44 41 HIS B O 1
ATOM 1589 N N . SER B 1 42 ? -13.523 13.398 6.348 1 87.12 42 SER B N 1
ATOM 1590 C CA . SER B 1 42 ? -14.102 12.055 6.328 1 87.12 42 SER B CA 1
ATOM 1591 C C . SER B 1 42 ? -13.617 11.258 5.121 1 87.12 42 SER B C 1
ATOM 1593 O O . SER B 1 42 ? -13.031 11.82 4.195 1 87.12 42 SER B O 1
ATOM 1595 N N . VAL B 1 43 ? -13.875 9.969 5.156 1 90.19 43 VAL B N 1
ATOM 1596 C CA . VAL B 1 43 ? -13.484 9.031 4.109 1 90.19 43 VAL B CA 1
ATOM 1597 C C . VAL B 1 43 ? -14.18 9.398 2.801 1 90.19 43 VAL B C 1
ATOM 1599 O O . VAL B 1 43 ? -13.703 9.055 1.716 1 90.19 43 VAL B O 1
ATOM 1602 N N . ASP B 1 44 ? -15.219 10.133 2.914 1 88.69 44 ASP B N 1
ATOM 1603 C CA . ASP B 1 44 ? -16 10.523 1.745 1 88.69 44 ASP B CA 1
ATOM 1604 C C . ASP B 1 44 ? -15.156 11.328 0.762 1 88.69 44 ASP B C 1
ATOM 1606 O O . ASP B 1 44 ? -15.336 11.219 -0.453 1 88.69 44 ASP B O 1
ATOM 1610 N N . VAL B 1 45 ? -14.227 12.078 1.245 1 82.44 45 VAL B N 1
ATOM 1611 C CA . VAL B 1 45 ? -13.43 12.977 0.415 1 82.44 45 VAL B CA 1
ATOM 1612 C C . VAL B 1 45 ? -12.484 12.164 -0.469 1 82.44 45 VAL B C 1
ATOM 1614 O O . VAL B 1 45 ? -11.953 12.672 -1.457 1 82.44 45 VAL B O 1
ATOM 1617 N N . LEU B 1 46 ? -12.273 10.914 -0.045 1 86.25 46 LEU B N 1
ATOM 1618 C CA . LEU B 1 46 ? -11.359 10.07 -0.816 1 86.25 46 LEU B CA 1
ATOM 1619 C C . LEU B 1 46 ? -12.039 9.547 -2.074 1 86.25 46 LEU B C 1
ATOM 1621 O O . LEU B 1 46 ? -11.375 8.992 -2.957 1 86.25 46 LEU B O 1
ATOM 1625 N N . CYS B 1 47 ? -13.281 9.695 -2.186 1 82.69 47 CYS B N 1
ATOM 1626 C CA . CYS B 1 47 ? -14.039 9.211 -3.334 1 82.69 47 CYS B CA 1
ATOM 1627 C C . CYS B 1 47 ? -13.68 7.766 -3.65 1 82.69 47 CYS B C 1
ATOM 1629 O O . CYS B 1 47 ? -13.266 7.453 -4.766 1 82.69 47 CYS B O 1
ATOM 1631 N N . ALA B 1 48 ? -13.914 6.977 -2.711 1 86.75 48 ALA B N 1
ATOM 1632 C CA . ALA B 1 48 ? -13.594 5.559 -2.863 1 86.75 48 ALA B CA 1
ATOM 1633 C C . ALA B 1 48 ? -14.219 4.984 -4.133 1 86.75 48 ALA B C 1
ATOM 1635 O O . ALA B 1 48 ? -15.375 5.281 -4.449 1 86.75 48 ALA B O 1
ATOM 1636 N N . LYS B 1 49 ? -13.414 4.191 -4.859 1 86.62 49 LYS B N 1
ATOM 1637 C CA . LYS B 1 49 ? -13.891 3.553 -6.086 1 86.62 49 LYS B CA 1
ATOM 1638 C C . LYS B 1 49 ? -14.891 2.443 -5.77 1 86.62 49 LYS B C 1
ATOM 1640 O O . LYS B 1 49 ? -14.844 1.844 -4.695 1 86.62 49 LYS B O 1
ATOM 1645 N N . ARG B 1 50 ? -15.742 2.225 -6.75 1 90.75 50 ARG B N 1
ATOM 1646 C CA . ARG B 1 50 ? -16.641 1.087 -6.613 1 90.75 50 ARG B CA 1
ATOM 1647 C C . ARG B 1 50 ? -15.859 -0.216 -6.469 1 90.75 50 ARG B C 1
ATOM 1649 O O . ARG B 1 50 ? -14.969 -0.502 -7.273 1 90.75 50 ARG B O 1
ATOM 1656 N N . PRO B 1 51 ? -16.281 -0.917 -5.469 1 95.81 51 PRO B N 1
ATOM 1657 C CA . PRO B 1 51 ? -15.5 -2.139 -5.254 1 95.81 51 PRO B CA 1
ATOM 1658 C C . PRO B 1 51 ? -15.836 -3.24 -6.254 1 95.81 51 PRO B C 1
ATOM 1660 O O . PRO B 1 51 ? -16.969 -3.305 -6.75 1 95.81 51 PRO B O 1
ATOM 1663 N N . VAL B 1 52 ? -14.852 -4.043 -6.621 1 97.31 52 VAL B N 1
ATOM 1664 C CA . VAL B 1 52 ? -15.102 -5.281 -7.355 1 97.31 52 VAL B CA 1
ATOM 1665 C C . VAL B 1 52 ? -15.609 -6.359 -6.398 1 97.31 52 VAL B C 1
ATOM 1667 O O . VAL B 1 52 ? -14.867 -6.816 -5.523 1 97.31 52 VAL B O 1
ATOM 1670 N N . CYS B 1 53 ? -16.844 -6.691 -6.547 1 97.88 53 CYS B N 1
ATOM 1671 C CA . CYS B 1 53 ? -17.469 -7.688 -5.672 1 97.88 53 CYS B CA 1
ATOM 1672 C C . CYS B 1 53 ? -17.641 -9.016 -6.398 1 97.88 53 CYS B C 1
ATOM 1674 O O . CYS B 1 53 ? -18.062 -9.047 -7.559 1 97.88 53 CYS B O 1
ATOM 1676 N N . VAL B 1 54 ? -17.328 -10.078 -5.695 1 98.31 54 VAL B N 1
ATOM 1677 C CA . VAL B 1 54 ? -17.453 -11.422 -6.262 1 98.31 54 VAL B CA 1
ATOM 1678 C C . VAL B 1 54 ? -18.094 -12.352 -5.242 1 98.31 54 VAL B C 1
ATOM 1680 O O . VAL B 1 54 ? -18.297 -11.984 -4.086 1 98.31 54 VAL B O 1
ATOM 1683 N N . SER B 1 55 ? -18.453 -13.523 -5.703 1 97.88 55 SER B N 1
ATOM 1684 C CA . SER B 1 55 ? -19 -14.523 -4.793 1 97.88 55 SER B CA 1
ATOM 1685 C C . SER B 1 55 ? -17.891 -15.367 -4.168 1 97.88 55 SER B C 1
ATOM 1687 O O . SER B 1 55 ? -16.766 -15.375 -4.656 1 97.88 55 SER B O 1
ATOM 1689 N N . ALA B 1 56 ? -18.297 -16.062 -3.123 1 97.25 56 ALA B N 1
ATOM 1690 C CA . ALA B 1 56 ? -17.344 -16.938 -2.432 1 97.25 56 ALA B CA 1
ATOM 1691 C C . ALA B 1 56 ? -16.875 -18.062 -3.334 1 97.25 56 ALA B C 1
ATOM 1693 O O . ALA B 1 56 ? -15.812 -18.656 -3.111 1 97.25 56 ALA B O 1
ATOM 1694 N N . ALA B 1 57 ? -17.609 -18.344 -4.348 1 97.31 57 ALA B N 1
ATOM 1695 C CA . ALA B 1 57 ? -17.312 -19.453 -5.246 1 97.31 57 ALA B CA 1
ATOM 1696 C C . ALA B 1 57 ? -16.344 -19.031 -6.344 1 97.31 57 ALA B C 1
ATOM 1698 O O . ALA B 1 57 ? -15.797 -19.875 -7.055 1 97.31 57 ALA B O 1
ATOM 1699 N N . THR B 1 58 ? -16.141 -17.719 -6.512 1 97 58 THR B N 1
ATOM 1700 C CA . THR B 1 58 ? -15.18 -17.25 -7.496 1 97 58 THR B CA 1
ATOM 1701 C C . THR B 1 58 ? -13.797 -17.828 -7.234 1 97 58 THR B C 1
ATOM 1703 O O . THR B 1 58 ? -13.359 -17.906 -6.09 1 97 58 THR B O 1
ATOM 1706 N N . SER B 1 59 ? -13.117 -18.281 -8.297 1 95.19 59 SER B N 1
ATOM 1707 C CA . SER B 1 59 ? -11.812 -18.906 -8.125 1 95.19 59 SER B CA 1
ATOM 1708 C C . SER B 1 59 ? -10.734 -17.859 -7.863 1 95.19 59 SER B C 1
ATOM 1710 O O . SER B 1 59 ? -10.891 -16.688 -8.234 1 95.19 59 SER B O 1
ATOM 1712 N N . VAL B 1 60 ? -9.688 -18.344 -7.285 1 94.12 60 VAL B N 1
A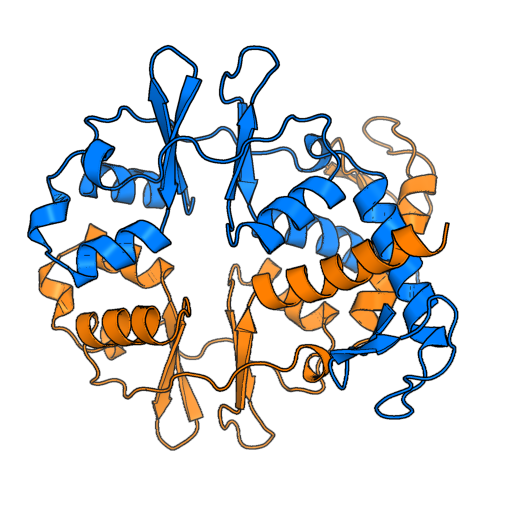TOM 1713 C CA . VAL B 1 60 ? -8.531 -17.484 -7.035 1 94.12 60 VAL B CA 1
ATOM 1714 C C . VAL B 1 60 ? -8.039 -16.875 -8.352 1 94.12 60 VAL B C 1
ATOM 1716 O O . VAL B 1 60 ? -7.793 -15.672 -8.43 1 94.12 60 VAL B O 1
ATOM 1719 N N . ARG B 1 61 ? -7.992 -17.641 -9.367 1 91.62 61 ARG B N 1
ATOM 1720 C CA . ARG B 1 61 ? -7.516 -17.188 -10.664 1 91.62 61 ARG B CA 1
ATOM 1721 C C . ARG B 1 61 ? -8.414 -16.078 -11.211 1 91.62 61 ARG B C 1
ATOM 1723 O O . ARG B 1 61 ? -7.93 -15.055 -11.695 1 91.62 61 ARG B O 1
ATOM 1730 N N . GLU B 1 62 ? -9.68 -16.344 -11.148 1 94.81 62 GLU B N 1
ATOM 1731 C CA . GLU B 1 62 ? -10.625 -15.336 -11.633 1 94.81 62 GLU B CA 1
ATOM 1732 C C . GLU B 1 62 ? -10.492 -14.039 -10.844 1 94.81 62 GLU B C 1
ATOM 1734 O O . GLU B 1 62 ? -10.586 -12.945 -11.406 1 94.81 62 GLU B O 1
ATOM 1739 N N . ALA B 1 63 ? -10.305 -14.18 -9.562 1 96.12 63 ALA B N 1
ATOM 1740 C CA . ALA B 1 63 ? -10.133 -13 -8.719 1 96.12 63 ALA B CA 1
ATOM 1741 C C . ALA B 1 63 ? -8.891 -12.203 -9.133 1 96.12 63 ALA B C 1
ATOM 1743 O O . ALA B 1 63 ? -8.938 -10.977 -9.203 1 96.12 63 ALA B O 1
ATOM 1744 N N . ILE B 1 64 ? -7.84 -12.922 -9.406 1 94 64 ILE B N 1
ATOM 1745 C CA . ILE B 1 64 ? -6.598 -12.289 -9.836 1 94 64 ILE B CA 1
ATOM 1746 C C . ILE B 1 64 ? -6.824 -11.547 -11.156 1 94 64 ILE B C 1
ATOM 1748 O O . ILE B 1 64 ? -6.398 -10.398 -11.312 1 94 64 ILE B O 1
ATOM 1752 N N . ASP B 1 65 ? -7.523 -12.156 -12.047 1 94.38 65 ASP B N 1
ATOM 1753 C CA . ASP B 1 65 ? -7.824 -11.539 -13.336 1 94.38 65 ASP B CA 1
ATOM 1754 C C . ASP B 1 65 ? -8.641 -10.258 -13.156 1 94.38 65 ASP B C 1
ATOM 1756 O O . ASP B 1 65 ? -8.398 -9.258 -13.836 1 94.38 65 ASP B O 1
ATOM 1760 N N . LEU B 1 66 ? -9.547 -10.312 -12.281 1 96.12 66 LEU B N 1
ATOM 1761 C CA . LEU B 1 66 ? -10.375 -9.148 -12 1 96.12 66 LEU B CA 1
ATOM 1762 C C . LEU B 1 66 ? -9.547 -8.023 -11.375 1 96.12 66 LEU B C 1
ATOM 1764 O O . LEU B 1 66 ? -9.734 -6.852 -11.711 1 96.12 66 LEU B O 1
ATOM 1768 N N . MET B 1 67 ? -8.672 -8.383 -10.469 1 95.25 67 MET B N 1
ATOM 1769 C CA . MET B 1 67 ? -7.797 -7.391 -9.852 1 95.25 67 MET B CA 1
ATOM 1770 C C . MET B 1 67 ? -6.941 -6.691 -10.906 1 95.25 67 MET B C 1
ATOM 1772 O O . MET B 1 67 ? -6.797 -5.469 -10.883 1 95.25 67 MET B O 1
ATOM 1776 N N . LEU B 1 68 ? -6.418 -7.469 -11.82 1 93.12 68 LEU B N 1
ATOM 1777 C CA . LEU B 1 68 ? -5.59 -6.914 -12.883 1 93.12 68 LEU B CA 1
ATOM 1778 C C . LEU B 1 68 ? -6.418 -6.047 -13.828 1 93.12 68 LEU B C 1
ATOM 1780 O O . LEU B 1 68 ? -6.012 -4.938 -14.18 1 93.12 68 LEU B O 1
ATOM 1784 N N . LYS B 1 69 ? -7.566 -6.512 -14.188 1 94.12 69 LYS B N 1
ATOM 1785 C CA . LYS B 1 69 ? -8.461 -5.805 -15.109 1 94.12 69 LYS B CA 1
ATOM 1786 C C . LYS B 1 69 ? -8.875 -4.449 -14.539 1 94.12 69 LYS B C 1
ATOM 1788 O O . LYS B 1 69 ? -8.93 -3.457 -15.266 1 94.12 69 LYS B O 1
ATOM 1793 N N . HIS B 1 70 ? -9.086 -4.414 -13.273 1 93.88 70 HIS B N 1
ATOM 1794 C CA . HIS B 1 70 ? -9.609 -3.203 -12.656 1 93.88 70 HIS B CA 1
ATOM 1795 C C . HIS B 1 70 ? -8.5 -2.43 -11.938 1 93.88 70 HIS B C 1
ATOM 1797 O O . HIS B 1 70 ? -8.773 -1.463 -11.227 1 93.88 70 HIS B O 1
ATOM 1803 N N . GLN B 1 71 ? -7.301 -2.883 -12 1 89.75 71 GLN B N 1
ATOM 1804 C CA . GLN B 1 71 ? -6.129 -2.23 -11.422 1 89.75 71 GLN B CA 1
ATOM 1805 C C . GLN B 1 71 ? -6.32 -1.986 -9.93 1 89.75 71 GLN B C 1
ATOM 1807 O O . GLN B 1 71 ? -6.121 -0.869 -9.445 1 89.75 71 GLN B O 1
ATOM 1812 N N . THR B 1 72 ? -6.742 -3.045 -9.289 1 92.62 72 THR B N 1
ATOM 1813 C CA . THR B 1 72 ? -6.93 -2.986 -7.844 1 92.62 72 THR B CA 1
ATOM 1814 C C . THR B 1 72 ? -6.215 -4.145 -7.156 1 92.62 72 THR B C 1
ATOM 1816 O O . THR B 1 72 ? -6 -5.195 -7.766 1 92.62 72 THR B O 1
ATOM 1819 N N . GLY B 1 73 ? -5.852 -3.908 -5.883 1 93.5 73 GLY B N 1
ATOM 1820 C CA . GLY B 1 73 ? -5.129 -4.93 -5.145 1 93.5 73 GLY B CA 1
ATOM 1821 C C . GLY B 1 73 ? -6.031 -5.801 -4.289 1 93.5 73 GLY B C 1
ATOM 1822 O O . GLY B 1 73 ? -5.551 -6.633 -3.518 1 93.5 73 GLY B O 1
ATOM 1823 N N . ALA B 1 74 ? -7.34 -5.59 -4.473 1 96.56 74 ALA B N 1
ATOM 1824 C CA . ALA B 1 74 ? -8.258 -6.348 -3.629 1 96.56 74 ALA B CA 1
ATOM 1825 C C . ALA B 1 74 ? -9.617 -6.504 -4.301 1 96.56 74 ALA B C 1
ATOM 1827 O O . ALA B 1 74 ? -10.031 -5.648 -5.09 1 96.56 74 ALA B O 1
ATOM 1828 N N . VAL B 1 75 ? -10.281 -7.652 -3.992 1 97.81 75 VAL B N 1
ATOM 1829 C CA . VAL B 1 75 ? -11.688 -7.844 -4.324 1 97.81 75 VAL B CA 1
ATOM 1830 C C . VAL B 1 75 ? -12.477 -8.156 -3.061 1 97.81 75 VAL B C 1
ATOM 1832 O O . VAL B 1 75 ? -11.938 -8.711 -2.1 1 97.81 75 VAL B O 1
ATOM 1835 N N . LEU B 1 76 ? -13.75 -7.734 -3.072 1 98.25 76 LEU B N 1
ATOM 1836 C CA . LEU B 1 76 ? -14.625 -8.039 -1.951 1 98.25 76 LEU B CA 1
ATOM 1837 C C . LEU B 1 76 ? -15.492 -9.258 -2.26 1 98.25 76 LEU B C 1
ATOM 1839 O O . LEU B 1 76 ? -15.992 -9.406 -3.377 1 98.25 76 LEU B O 1
ATOM 1843 N N . VAL B 1 77 ? -15.57 -10.109 -1.295 1 98.31 77 VAL B N 1
ATOM 1844 C CA . VAL B 1 77 ? -16.516 -11.227 -1.383 1 98.31 77 VAL B CA 1
ATOM 1845 C C . VAL B 1 77 ? -17.844 -10.828 -0.745 1 98.31 77 VAL B C 1
ATOM 1847 O O . VAL B 1 77 ? -17.891 -10.461 0.43 1 98.31 77 VAL B O 1
ATOM 1850 N N . GLU B 1 78 ? -18.844 -10.891 -1.537 1 97.38 78 GLU B N 1
ATOM 1851 C CA . GLU B 1 78 ? -20.172 -10.469 -1.097 1 97.38 78 GLU B CA 1
ATOM 1852 C C . GLU B 1 78 ? -21.094 -11.672 -0.926 1 97.38 78 GLU B C 1
ATOM 1854 O O . GLU B 1 78 ? -21.078 -12.602 -1.735 1 97.38 78 GLU B O 1
ATOM 1859 N N . SER B 1 79 ? -21.812 -11.695 0.159 1 95.88 79 SER B N 1
ATOM 1860 C CA . SER B 1 79 ? -22.859 -12.672 0.441 1 95.88 79 SER B CA 1
ATOM 1861 C C . SER B 1 79 ? -24.125 -11.992 0.979 1 95.88 79 SER B C 1
ATOM 1863 O O . SER B 1 79 ? -24.062 -11.297 1.996 1 95.88 79 SER B O 1
ATOM 1865 N N . ASP B 1 80 ? -25.219 -12.148 0.305 1 94 80 ASP B N 1
ATOM 1866 C CA . ASP B 1 80 ? -26.516 -11.609 0.717 1 94 80 ASP B CA 1
ATOM 1867 C C . ASP B 1 80 ? -26.438 -10.086 0.862 1 94 80 ASP B C 1
ATOM 1869 O O . ASP B 1 80 ? -26.938 -9.531 1.845 1 94 80 ASP B O 1
ATOM 1873 N N . GLY B 1 81 ? -25.656 -9.422 0.06 1 93.31 81 GLY B N 1
ATOM 1874 C CA . GLY B 1 81 ? -25.594 -7.973 0.007 1 93.31 81 GLY B CA 1
ATOM 1875 C C . GLY B 1 81 ? -24.609 -7.379 1.003 1 93.31 81 GLY B C 1
ATOM 1876 O O . GLY B 1 81 ? -24.453 -6.156 1.074 1 93.31 81 GLY B O 1
ATOM 1877 N N . GLU B 1 82 ? -23.969 -8.289 1.712 1 96 82 GLU B N 1
ATOM 1878 C CA . GLU B 1 82 ? -23.031 -7.816 2.721 1 96 82 GLU B CA 1
ATOM 1879 C C . GLU B 1 82 ? -21.609 -8.281 2.412 1 96 82 GLU B C 1
ATOM 1881 O O . GLU B 1 82 ? -21.422 -9.227 1.643 1 96 82 GLU B O 1
ATOM 1886 N N . VAL B 1 83 ? -20.703 -7.582 3.031 1 97.06 83 VAL B N 1
ATOM 1887 C CA . VAL B 1 83 ? -19.312 -7.98 2.869 1 97.06 83 VAL B CA 1
ATOM 1888 C C . VAL B 1 83 ? -19.031 -9.234 3.697 1 97.06 83 VAL B C 1
ATOM 1890 O O . VAL B 1 83 ? -19.062 -9.188 4.93 1 97.06 83 VAL B O 1
ATOM 1893 N N . ALA B 1 84 ? -18.719 -10.328 2.975 1 97.19 84 ALA B N 1
ATOM 1894 C CA . ALA B 1 84 ? -18.422 -11.594 3.648 1 97.19 84 ALA B CA 1
ATOM 1895 C C . ALA B 1 84 ? -16.922 -11.773 3.826 1 97.19 84 ALA B C 1
ATOM 1897 O O . ALA B 1 84 ? -16.469 -12.5 4.719 1 97.19 84 ALA B O 1
ATOM 1898 N N . GLY B 1 85 ? -16.156 -11.195 2.928 1 97.69 85 GLY B N 1
ATOM 1899 C CA . GLY B 1 85 ? -14.703 -11.352 2.971 1 97.69 85 GLY B CA 1
ATOM 1900 C C . GLY B 1 85 ? -13.977 -10.406 2.035 1 97.69 85 GLY B C 1
ATOM 1901 O O . GLY B 1 85 ? -14.602 -9.602 1.345 1 97.69 85 GLY B O 1
ATOM 1902 N N . ILE B 1 86 ? -12.719 -10.422 2.148 1 97.88 86 ILE B N 1
ATOM 1903 C CA . ILE B 1 86 ? -11.844 -9.656 1.267 1 97.88 86 ILE B CA 1
ATOM 1904 C C . ILE B 1 86 ? -10.672 -10.531 0.825 1 97.88 86 ILE B C 1
ATOM 1906 O O . ILE B 1 86 ? -10.156 -11.328 1.606 1 97.88 86 ILE B O 1
ATOM 1910 N N . PHE B 1 87 ? -10.32 -10.492 -0.431 1 97.44 87 PHE B N 1
ATOM 1911 C CA . PHE B 1 87 ? -9.18 -11.18 -1.022 1 97.44 87 PHE B CA 1
ATOM 1912 C C . PHE B 1 87 ? -8.203 -10.18 -1.639 1 97.44 87 PHE B C 1
ATOM 1914 O O . PHE B 1 87 ? -8.594 -9.352 -2.461 1 97.44 87 PHE B O 1
ATOM 1921 N N . THR B 1 88 ? -6.918 -10.242 -1.147 1 95.94 88 THR B N 1
ATOM 1922 C CA . THR B 1 88 ? -5.953 -9.211 -1.515 1 95.94 88 THR B CA 1
ATOM 1923 C C . THR B 1 88 ? -4.742 -9.82 -2.213 1 95.94 88 THR B C 1
ATOM 1925 O O . THR B 1 88 ? -4.625 -11.047 -2.305 1 95.94 88 THR B O 1
ATOM 1928 N N . GLU B 1 89 ? -3.863 -8.938 -2.729 1 92.62 89 GLU B N 1
ATOM 1929 C CA . GLU B 1 89 ? -2.6 -9.359 -3.328 1 92.62 89 GLU B CA 1
ATOM 1930 C C . GLU B 1 89 ? -1.775 -10.188 -2.35 1 92.62 89 GLU B C 1
ATOM 1932 O O . GLU B 1 89 ? -1.113 -11.148 -2.748 1 92.62 89 GLU B O 1
ATOM 1937 N N . ARG B 1 90 ? -1.855 -9.812 -1.095 1 90.94 90 ARG B N 1
ATOM 1938 C CA . ARG B 1 90 ? -1.128 -10.578 -0.083 1 90.94 90 ARG B CA 1
ATOM 1939 C C . ARG B 1 90 ? -1.65 -12.008 0.01 1 90.94 90 ARG B C 1
ATOM 1941 O O . ARG B 1 90 ? -0.875 -12.945 0.203 1 90.94 90 ARG B O 1
ATOM 1948 N N . ASP B 1 91 ? -2.877 -12.148 -0.112 1 92.31 91 ASP B N 1
ATOM 1949 C CA . ASP B 1 91 ? -3.465 -13.492 -0.098 1 92.31 91 ASP B CA 1
ATOM 1950 C C . ASP B 1 91 ? -2.971 -14.32 -1.281 1 92.31 91 ASP B C 1
ATOM 1952 O O . ASP B 1 91 ? -2.762 -15.523 -1.155 1 92.31 91 ASP B O 1
ATOM 1956 N N . VAL B 1 92 ? -2.805 -13.68 -2.385 1 90.44 92 VAL B N 1
ATOM 1957 C CA . VAL B 1 92 ? -2.277 -14.367 -3.564 1 90.44 92 VAL B CA 1
ATOM 1958 C C . VAL B 1 92 ? -0.882 -14.906 -3.266 1 90.44 92 VAL B C 1
ATOM 1960 O O . VAL B 1 92 ? -0.565 -16.047 -3.619 1 90.44 92 VAL B O 1
ATOM 1963 N N . LEU B 1 93 ? -0.089 -14.117 -2.643 1 88.38 93 LEU B N 1
ATOM 1964 C CA . LEU B 1 93 ? 1.254 -14.562 -2.291 1 88.38 93 LEU B CA 1
ATOM 1965 C C . LEU B 1 93 ? 1.201 -15.82 -1.429 1 88.38 93 LEU B C 1
ATOM 1967 O O . LEU B 1 93 ? 1.946 -16.781 -1.665 1 88.38 93 LEU B O 1
ATOM 1971 N N . ASN B 1 94 ? 0.314 -15.758 -0.501 1 87.06 94 ASN B N 1
ATOM 1972 C CA . ASN B 1 94 ? 0.162 -16.906 0.386 1 87.06 94 ASN B CA 1
ATOM 1973 C C . ASN B 1 94 ? -0.273 -18.156 -0.379 1 87.06 94 ASN B C 1
ATOM 1975 O O . ASN B 1 94 ? 0.244 -19.25 -0.141 1 87.06 94 ASN B O 1
ATOM 1979 N N . ASP B 1 95 ? -1.146 -17.984 -1.273 1 81.19 95 ASP B N 1
ATOM 1980 C CA . ASP B 1 95 ? -1.709 -19.109 -2.023 1 81.19 95 ASP B CA 1
ATOM 1981 C C . ASP B 1 95 ? -0.681 -19.688 -2.988 1 81.19 95 ASP B C 1
ATOM 1983 O O . ASP B 1 95 ? -0.574 -20.922 -3.121 1 81.19 95 ASP B O 1
ATOM 1987 N N . VAL B 1 96 ? -0.039 -18.812 -3.658 1 76.62 96 VAL B N 1
ATOM 1988 C CA . VAL B 1 96 ? 0.938 -19.25 -4.648 1 76.62 96 VAL B CA 1
ATOM 1989 C C . VAL B 1 96 ? 2.1 -19.953 -3.951 1 76.62 96 VAL B C 1
ATOM 1991 O O . VAL B 1 96 ? 2.645 -20.938 -4.473 1 76.62 96 VAL B O 1
ATOM 1994 N N . SER B 1 97 ? 2.516 -19.438 -2.85 1 76.62 97 SER B N 1
ATOM 1995 C CA . SER B 1 97 ? 3.615 -20.047 -2.105 1 76.62 97 SER B CA 1
ATOM 1996 C C . SER B 1 97 ? 3.256 -21.453 -1.643 1 76.62 97 SER B C 1
ATOM 1998 O O . SER B 1 97 ? 4.117 -22.328 -1.583 1 76.62 97 SER B O 1
ATOM 2000 N N . GLN B 1 98 ? 2.084 -21.672 -1.392 1 74.56 98 GLN B N 1
ATOM 2001 C CA . GLN B 1 98 ? 1.667 -22.969 -0.849 1 74.56 98 GLN B CA 1
ATOM 2002 C C . GLN B 1 98 ? 1.507 -24 -1.957 1 74.56 98 GLN B C 1
ATOM 2004 O O . GLN B 1 98 ? 2.17 -25.047 -1.942 1 74.56 98 GLN B O 1
ATOM 2009 N N . ASP B 1 99 ? 0.529 -23.766 -2.764 1 75.81 99 ASP B N 1
ATOM 2010 C CA . ASP B 1 99 ? 0.222 -24.734 -3.818 1 75.81 99 ASP B CA 1
ATOM 2011 C C . ASP B 1 99 ? -0.444 -24.047 -5.008 1 75.81 99 ASP B C 1
ATOM 2013 O O . ASP B 1 99 ? -1.489 -23.406 -4.859 1 75.81 99 ASP B O 1
ATOM 2017 N N . ILE B 1 100 ? 0.132 -24.266 -6.133 1 74.81 100 ILE B N 1
ATOM 2018 C CA . ILE B 1 100 ? -0.37 -23.641 -7.352 1 74.81 100 ILE B CA 1
ATOM 2019 C C . ILE B 1 100 ? -1.753 -24.203 -7.684 1 74.81 100 ILE B C 1
ATOM 2021 O O . ILE B 1 100 ? -2.539 -23.547 -8.375 1 74.81 100 ILE B O 1
ATOM 2025 N N . SER B 1 101 ? -2.049 -25.359 -7.18 1 78.25 101 SER B N 1
ATOM 2026 C CA . SER B 1 101 ? -3.35 -25.984 -7.422 1 78.25 101 SER B CA 1
ATOM 2027 C C . SER B 1 101 ? -4.473 -25.188 -6.766 1 78.25 101 SER B C 1
ATOM 2029 O O . SER B 1 101 ? -5.645 -25.359 -7.105 1 78.25 101 SER B O 1
ATOM 2031 N N . GLN B 1 102 ? -4.094 -24.219 -5.973 1 83.25 102 GLN B N 1
ATOM 2032 C CA . GLN B 1 102 ? -5.07 -23.422 -5.238 1 83.25 102 GLN B CA 1
ATOM 2033 C C . GLN B 1 102 ? -5.723 -22.391 -6.152 1 83.25 102 GLN B C 1
ATOM 2035 O O . GLN B 1 102 ? -6.746 -21.797 -5.797 1 83.25 102 GLN B O 1
ATOM 2040 N N . MET B 1 103 ? -5.234 -22.266 -7.363 1 86.25 103 MET B N 1
ATOM 2041 C CA . MET B 1 103 ? -5.711 -21.25 -8.289 1 86.25 103 MET B CA 1
ATOM 2042 C C . MET B 1 103 ? -7.133 -21.547 -8.75 1 86.25 103 MET B C 1
ATOM 2044 O O . MET B 1 103 ? -7.859 -20.641 -9.164 1 86.25 103 MET B O 1
ATOM 2048 N N . SER B 1 104 ? -7.516 -22.797 -8.625 1 89.25 104 SER B N 1
ATOM 2049 C CA . SER B 1 104 ? -8.844 -23.188 -9.094 1 89.25 104 SER B CA 1
ATOM 2050 C C . SER B 1 104 ? -9.836 -23.25 -7.938 1 89.25 104 SER B C 1
ATOM 2052 O O . SER B 1 104 ? -11.047 -23.391 -8.156 1 89.25 104 SER B O 1
ATOM 2054 N N . GLU B 1 105 ? -9.352 -23.016 -6.754 1 93.25 105 GLU B N 1
ATOM 2055 C CA . GLU B 1 105 ? -10.211 -23.094 -5.574 1 93.25 105 GLU B CA 1
ATOM 2056 C C . GLU B 1 105 ? -10.992 -21.797 -5.387 1 93.25 105 GLU B C 1
ATOM 2058 O O . GLU B 1 105 ? -10.57 -20.734 -5.848 1 93.25 105 GLU B O 1
ATOM 2063 N N . GLY B 1 106 ? -12.156 -21.953 -4.68 1 96.25 106 GLY B N 1
ATOM 2064 C CA . GLY B 1 106 ? -12.984 -20.797 -4.371 1 96.25 106 GLY B CA 1
ATOM 2065 C C . GLY B 1 106 ? -12.383 -19.906 -3.297 1 96.25 106 GLY B C 1
ATOM 2066 O O . GLY B 1 106 ? -11.594 -20.359 -2.471 1 96.25 106 GLY B O 1
ATOM 2067 N N . LEU B 1 107 ? -12.828 -18.656 -3.352 1 97.06 107 LEU B N 1
ATOM 2068 C CA . LEU B 1 107 ? -12.281 -17.656 -2.438 1 97.06 107 LEU B CA 1
ATOM 2069 C C . LEU B 1 107 ? -12.703 -17.953 -1 1 97.06 107 LEU B C 1
ATOM 2071 O O . LEU B 1 107 ? -12.094 -17.438 -0.055 1 97.06 107 LEU B O 1
ATOM 2075 N N . GLU B 1 108 ? -13.719 -18.766 -0.85 1 95.56 108 GLU B N 1
ATOM 2076 C CA . GLU B 1 108 ? -14.195 -19.094 0.489 1 95.56 108 GLU B CA 1
ATOM 2077 C C . GLU B 1 108 ? -13.07 -19.656 1.352 1 95.56 108 GLU B C 1
ATOM 2079 O O . GLU B 1 108 ? -13.086 -19.516 2.574 1 95.56 108 GLU B O 1
ATOM 2084 N N . HIS B 1 109 ? -12.062 -20.188 0.731 1 93 109 HIS B N 1
ATOM 2085 C CA . HIS B 1 109 ? -10.977 -20.828 1.466 1 93 109 HIS B CA 1
ATOM 2086 C C . HIS B 1 109 ? -9.742 -19.938 1.516 1 93 109 HIS B C 1
ATOM 2088 O O . HIS B 1 109 ? -8.742 -20.297 2.148 1 93 109 HIS B O 1
ATOM 2094 N N . HIS B 1 110 ? -9.812 -18.812 0.862 1 94.81 110 HIS B N 1
ATOM 2095 C CA . HIS B 1 110 ? -8.586 -18.047 0.674 1 94.81 110 HIS B CA 1
ATOM 2096 C C . HIS B 1 110 ? -8.773 -16.594 1.122 1 94.81 110 HIS B C 1
ATOM 2098 O O . HIS B 1 110 ? -7.797 -15.883 1.349 1 94.81 110 HIS B O 1
ATOM 2104 N N . MET B 1 111 ? -10.016 -16.219 1.228 1 95.38 111 MET B N 1
ATOM 2105 C CA . MET B 1 111 ? -10.305 -14.836 1.604 1 95.38 111 MET B CA 1
ATOM 2106 C C . MET B 1 111 ? -10.125 -14.633 3.104 1 95.38 111 MET B C 1
ATOM 2108 O O . MET B 1 111 ? -10.102 -15.602 3.867 1 95.38 111 MET B O 1
ATOM 2112 N N . THR B 1 112 ? -9.859 -13.391 3.547 1 95.19 112 THR B N 1
ATOM 2113 C CA . THR B 1 112 ? -10.031 -13 4.941 1 95.19 112 THR B CA 1
ATOM 2114 C C . THR B 1 112 ? -11.508 -12.766 5.254 1 95.19 112 THR B C 1
ATOM 2116 O O . THR B 1 112 ? -12.141 -11.883 4.668 1 95.19 112 THR B O 1
ATOM 2119 N N . ALA B 1 113 ? -11.992 -13.523 6.164 1 95.62 113 ALA B N 1
ATOM 2120 C CA . ALA B 1 113 ? -13.422 -13.438 6.473 1 95.62 113 ALA B CA 1
ATOM 2121 C C . ALA B 1 113 ? -13.703 -12.281 7.426 1 95.62 113 ALA B C 1
ATOM 2123 O O . ALA B 1 113 ? -12.875 -11.953 8.273 1 95.62 113 ALA B O 1
ATOM 2124 N N . SER B 1 114 ? -14.836 -11.641 7.223 1 94.38 114 SER B N 1
ATOM 2125 C CA . SER B 1 114 ? -15.367 -10.594 8.094 1 94.38 114 SER B CA 1
ATOM 2126 C C . SER B 1 114 ? -14.328 -9.5 8.328 1 94.38 114 SER B C 1
ATOM 2128 O O . SER B 1 114 ? -14 -9.188 9.477 1 94.38 114 SER B O 1
ATOM 2130 N N . PRO B 1 115 ? -13.945 -8.938 7.207 1 96.56 115 PRO B N 1
ATOM 2131 C CA . PRO B 1 115 ? -12.961 -7.867 7.371 1 96.56 115 PRO B CA 1
ATOM 2132 C C . PRO B 1 115 ? -13.523 -6.656 8.117 1 96.56 115 PRO B C 1
ATOM 2134 O O . PRO B 1 115 ? -14.734 -6.453 8.141 1 96.56 115 PRO B O 1
ATOM 2137 N N . GLU B 1 116 ? -12.617 -5.902 8.734 1 95.62 116 GLU B N 1
ATOM 2138 C CA . GLU B 1 116 ? -13.023 -4.605 9.273 1 95.62 116 GLU B CA 1
ATOM 2139 C C . GLU B 1 116 ? -13.531 -3.686 8.172 1 95.62 116 GLU B C 1
ATOM 2141 O O . GLU B 1 116 ? -12.953 -3.639 7.078 1 95.62 116 GLU B O 1
ATOM 2146 N N . THR B 1 117 ? -14.648 -3.01 8.453 1 96.62 117 THR B N 1
ATOM 2147 C CA . THR B 1 117 ? -15.227 -2.078 7.492 1 96.62 117 THR B CA 1
ATOM 2148 C C . THR B 1 117 ? -15.344 -0.682 8.094 1 96.62 117 THR B C 1
ATOM 2150 O O . THR B 1 117 ? -15.242 -0.515 9.312 1 96.62 117 THR B O 1
ATOM 2153 N N . ILE B 1 118 ? -15.492 0.277 7.211 1 95.56 118 ILE B N 1
ATOM 2154 C CA . ILE B 1 118 ? -15.742 1.652 7.629 1 95.56 118 ILE B CA 1
ATOM 2155 C C . ILE B 1 118 ? -16.891 2.234 6.816 1 95.56 118 ILE B C 1
ATOM 2157 O O . ILE B 1 118 ? -17.359 1.623 5.852 1 95.56 118 ILE B O 1
ATOM 2161 N N . THR B 1 119 ? -17.359 3.404 7.258 1 95.56 119 THR B N 1
ATOM 2162 C CA . THR B 1 119 ? -18.391 4.133 6.516 1 95.56 119 THR B CA 1
ATOM 2163 C C . THR B 1 119 ? -17.812 5.41 5.91 1 95.56 119 THR B C 1
ATOM 2165 O O . THR B 1 119 ? -16.703 5.828 6.266 1 95.56 119 THR B O 1
ATOM 2168 N N . LYS B 1 120 ? -18.578 5.957 5.012 1 93.5 120 LYS B N 1
ATOM 2169 C CA . LYS B 1 120 ? -18.141 7.191 4.363 1 93.5 120 LYS B CA 1
ATOM 2170 C C . LYS B 1 120 ? -18 8.32 5.375 1 93.5 120 LYS B C 1
ATOM 2172 O O . LYS B 1 120 ? -17.281 9.297 5.129 1 93.5 120 LYS B O 1
ATOM 2177 N N . ASN B 1 121 ? -18.578 8.188 6.555 1 91 121 ASN B N 1
ATOM 2178 C CA . ASN B 1 121 ? -18.594 9.25 7.559 1 91 121 ASN B CA 1
ATOM 2179 C C . ASN B 1 121 ? -17.422 9.109 8.531 1 91 121 ASN B C 1
ATOM 2181 O O . ASN B 1 121 ? -17.141 10.039 9.297 1 91 121 ASN B O 1
ATOM 2185 N N . ASP B 1 122 ? -16.812 8 8.516 1 89.88 122 ASP B N 1
ATOM 2186 C CA . ASP B 1 122 ? -15.641 7.832 9.367 1 89.88 122 ASP B CA 1
ATOM 2187 C C . ASP B 1 122 ? -14.516 8.781 8.945 1 89.88 122 ASP B C 1
ATOM 2189 O O . ASP B 1 122 ? -14.43 9.172 7.781 1 89.88 122 ASP B O 1
ATOM 2193 N N . SER B 1 123 ? -13.734 9.211 9.852 1 83.5 123 SER B N 1
ATOM 2194 C CA . SER B 1 123 ? -12.625 10.117 9.555 1 83.5 123 SER B CA 1
ATOM 2195 C C . SER B 1 123 ? -11.484 9.383 8.859 1 83.5 123 SER B C 1
ATOM 2197 O O . SER B 1 123 ? -11.328 8.164 9.023 1 83.5 123 SER B O 1
ATOM 2199 N N . ILE B 1 124 ? -10.719 10.094 8.109 1 85.31 124 ILE B N 1
ATOM 2200 C CA . ILE B 1 124 ? -9.516 9.555 7.488 1 85.31 124 ILE B CA 1
ATOM 2201 C C . ILE B 1 124 ? -8.562 9.055 8.57 1 85.31 124 ILE B C 1
ATOM 2203 O O . ILE B 1 124 ? -7.914 8.016 8.398 1 85.31 124 ILE B O 1
ATOM 2207 N N . ALA B 1 125 ? -8.547 9.758 9.641 1 77.5 125 ALA B N 1
ATOM 2208 C CA . ALA B 1 125 ? -7.711 9.352 10.766 1 77.5 125 ALA B CA 1
ATOM 2209 C C . ALA B 1 125 ? -8.094 7.961 11.266 1 77.5 125 ALA B C 1
ATOM 2211 O O . ALA B 1 125 ? -7.23 7.133 11.547 1 77.5 125 ALA B O 1
ATOM 2212 N N . TYR B 1 126 ? -9.305 7.754 11.375 1 82.62 126 TYR B N 1
ATOM 2213 C CA . TYR B 1 126 ? -9.781 6.449 11.828 1 82.62 126 TYR B CA 1
ATOM 2214 C C . TYR B 1 126 ? -9.406 5.359 10.828 1 82.62 126 TYR B C 1
ATOM 2216 O O . TYR B 1 126 ? -8.969 4.273 11.219 1 82.62 126 TYR B O 1
ATOM 2224 N N . ALA B 1 127 ? -9.594 5.668 9.562 1 89.56 127 ALA B N 1
ATOM 2225 C CA . ALA B 1 127 ? -9.227 4.711 8.523 1 89.56 127 ALA B CA 1
ATOM 2226 C C . ALA B 1 127 ? -7.742 4.355 8.609 1 89.56 127 ALA B C 1
ATOM 2228 O O . ALA B 1 127 ? -7.375 3.182 8.539 1 89.56 127 ALA B O 1
ATOM 2229 N N . MET B 1 128 ? -6.953 5.348 8.805 1 85.25 128 MET B N 1
ATOM 2230 C CA . MET B 1 128 ? -5.512 5.148 8.906 1 85.25 128 MET B CA 1
ATOM 2231 C C . MET B 1 128 ? -5.164 4.297 10.125 1 85.25 128 MET B C 1
ATOM 2233 O O . MET B 1 128 ? -4.328 3.395 10.039 1 85.25 128 MET B O 1
ATOM 2237 N N . HIS B 1 129 ? -5.801 4.594 11.148 1 80.19 129 HIS B N 1
ATOM 2238 C CA . HIS B 1 129 ? -5.57 3.848 12.383 1 80.19 129 HIS B CA 1
ATOM 2239 C C . HIS B 1 129 ? -5.984 2.389 12.227 1 80.19 129 HIS B C 1
ATOM 2241 O O . HIS B 1 129 ? -5.254 1.485 12.648 1 80.19 129 HIS B O 1
ATOM 2247 N N . ALA B 1 130 ? -7.066 2.223 11.656 1 86.38 130 ALA B N 1
ATOM 2248 C CA . ALA B 1 130 ? -7.559 0.866 11.422 1 86.38 130 ALA B CA 1
ATOM 2249 C C . ALA B 1 130 ? -6.586 0.07 10.562 1 86.38 130 ALA B C 1
ATOM 2251 O O . ALA B 1 130 ? -6.297 -1.094 10.844 1 86.38 130 ALA B O 1
ATOM 2252 N N . MET B 1 131 ? -6.059 0.693 9.547 1 89.62 131 MET B N 1
ATOM 2253 C CA . MET B 1 131 ? -5.105 0.029 8.664 1 89.62 131 MET B CA 1
ATOM 2254 C C . MET B 1 131 ? -3.807 -0.282 9.398 1 89.62 131 MET B C 1
ATOM 2256 O O . MET B 1 131 ? -3.23 -1.357 9.227 1 89.62 131 MET B O 1
ATOM 2260 N N . ASP B 1 132 ? -3.418 0.614 10.195 1 81.62 132 ASP B N 1
ATOM 2261 C CA . ASP B 1 132 ? -2.154 0.455 10.906 1 81.62 132 ASP B CA 1
ATOM 2262 C C . ASP B 1 132 ? -2.244 -0.667 11.945 1 81.62 132 ASP B C 1
ATOM 2264 O O . ASP B 1 132 ? -1.419 -1.583 11.945 1 81.62 132 ASP B O 1
ATOM 2268 N N . VAL B 1 133 ? -3.277 -0.669 12.734 1 80.62 133 VAL B N 1
ATOM 2269 C CA . VAL B 1 133 ? -3.449 -1.632 13.82 1 80.62 133 VAL B CA 1
ATOM 2270 C C . VAL B 1 133 ? -3.742 -3.014 13.234 1 80.62 133 VAL B C 1
ATOM 2272 O O . VAL B 1 133 ? -3.188 -4.016 13.695 1 80.62 133 VAL B O 1
ATOM 2275 N N . GLY B 1 134 ? -4.488 -3.057 12.211 1 85.88 134 GLY B N 1
ATOM 2276 C CA . GLY B 1 134 ? -4.887 -4.324 11.625 1 85.88 134 GLY B CA 1
ATOM 2277 C C . GLY B 1 134 ? -3.863 -4.879 10.648 1 85.88 134 GLY B C 1
ATOM 2278 O O . GLY B 1 134 ? -3.922 -6.055 10.281 1 85.88 134 GLY B O 1
ATOM 2279 N N . GLY B 1 135 ? -3.041 -3.984 10.203 1 83.88 135 GLY B N 1
ATOM 2280 C CA . GLY B 1 135 ? -2.039 -4.406 9.242 1 83.88 135 GLY B CA 1
ATOM 2281 C C . GLY B 1 135 ? -2.598 -4.598 7.844 1 83.88 135 GLY B C 1
ATOM 2282 O O . GLY B 1 135 ? -2.148 -5.477 7.105 1 83.88 135 GLY B O 1
ATOM 2283 N N . TYR B 1 136 ? -3.648 -3.91 7.539 1 88.19 136 TYR B N 1
ATOM 2284 C CA . TYR B 1 136 ? -4.258 -4.031 6.223 1 88.19 136 TYR B CA 1
ATOM 2285 C C . TYR B 1 136 ? -4 -2.785 5.383 1 88.19 136 TYR B C 1
ATOM 2287 O O . TYR B 1 136 ? -3.777 -1.701 5.926 1 88.19 136 TYR B O 1
ATOM 2295 N N . ARG B 1 137 ? -4.125 -3.043 4.059 1 90.25 137 ARG B N 1
ATOM 2296 C CA . ARG B 1 137 ? -3.896 -1.932 3.139 1 90.25 137 ARG B CA 1
ATOM 2297 C C . ARG B 1 137 ? -5.195 -1.498 2.471 1 90.25 137 ARG B C 1
ATOM 2299 O O . ARG B 1 137 ? -5.223 -0.507 1.738 1 90.25 137 ARG B O 1
ATOM 2306 N N . HIS B 1 138 ? -6.184 -2.316 2.719 1 94.38 138 HIS B N 1
ATOM 2307 C CA . HIS B 1 138 ? -7.488 -2.035 2.129 1 94.38 138 HIS B CA 1
ATOM 2308 C C 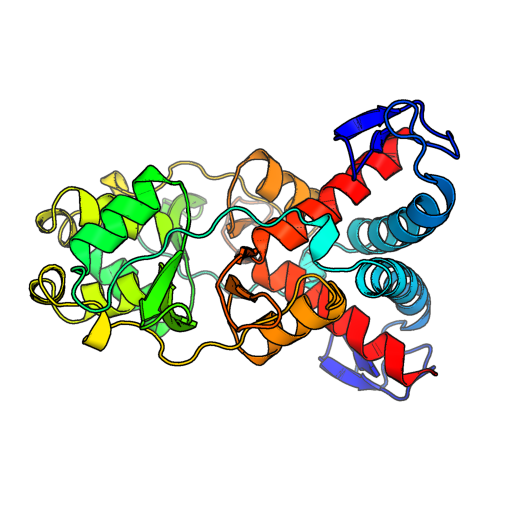. HIS B 1 138 ? -8.594 -2.111 3.176 1 94.38 138 HIS B C 1
ATOM 2310 O O . HIS B 1 138 ? -8.578 -2.994 4.035 1 94.38 138 HIS B O 1
ATOM 2316 N N . LEU B 1 139 ? -9.484 -1.148 3.082 1 95.81 139 LEU B N 1
ATOM 2317 C CA . LEU B 1 139 ? -10.648 -1.104 3.961 1 95.81 139 LEU B CA 1
ATOM 2318 C C . LEU B 1 139 ? -11.938 -0.989 3.154 1 95.81 139 LEU B C 1
ATOM 2320 O O . LEU B 1 139 ? -12.133 -0.012 2.428 1 95.81 139 LEU B O 1
ATOM 2324 N N . PRO B 1 140 ? -12.836 -1.995 3.281 1 97.75 140 PRO B N 1
ATOM 2325 C CA . PRO B 1 140 ? -14.148 -1.848 2.643 1 97.75 140 PRO B CA 1
ATOM 2326 C C . PRO B 1 140 ? -14.977 -0.722 3.254 1 97.75 140 PRO B C 1
ATOM 2328 O O . PRO B 1 140 ? -14.953 -0.521 4.469 1 97.75 140 PRO B O 1
ATOM 2331 N N . VAL B 1 141 ? -15.617 0.016 2.416 1 97.5 141 VAL B N 1
ATOM 2332 C CA . VAL B 1 141 ? -16.578 1.034 2.834 1 97.5 141 VAL B CA 1
ATOM 2333 C C . VAL B 1 141 ? -18 0.509 2.652 1 97.5 141 VAL B C 1
ATOM 2335 O O . VAL B 1 141 ? -18.359 0.019 1.579 1 97.5 141 VAL B O 1
ATOM 2338 N N . VAL B 1 142 ? -18.766 0.593 3.688 1 97.38 142 VAL B N 1
ATOM 2339 C CA . VAL B 1 142 ? -20.125 0.05 3.627 1 97.38 142 VAL B CA 1
ATOM 2340 C C . VAL B 1 142 ? -21.125 1.133 4 1 97.38 142 VAL B C 1
ATOM 2342 O O . VAL B 1 142 ? -20.766 2.133 4.629 1 97.38 142 VAL B O 1
ATOM 2345 N N . ASP B 1 143 ? -22.312 0.961 3.484 1 95.5 143 ASP B N 1
ATOM 2346 C CA . ASP B 1 143 ? -23.375 1.863 3.895 1 95.5 143 ASP B CA 1
ATOM 2347 C C . ASP B 1 143 ? -24.047 1.373 5.176 1 95.5 143 ASP B C 1
ATOM 2349 O O . ASP B 1 143 ? -23.531 0.476 5.848 1 95.5 143 ASP B O 1
ATOM 2353 N N . SER B 1 144 ? -25.109 2.033 5.539 1 93.62 144 SER B N 1
ATOM 2354 C CA . SER B 1 144 ? -25.797 1.759 6.805 1 93.62 144 SER B CA 1
ATOM 2355 C C . SER B 1 144 ? -26.359 0.343 6.832 1 93.62 144 SER B C 1
ATOM 2357 O O . SER B 1 144 ? -26.578 -0.219 7.906 1 93.62 144 SER B O 1
ATOM 2359 N N . ASN B 1 145 ? -26.5 -0.291 5.727 1 92.19 145 ASN B N 1
ATOM 2360 C CA . ASN B 1 145 ? -27.047 -1.637 5.641 1 92.19 145 ASN B CA 1
ATOM 2361 C C . ASN B 1 145 ? -25.953 -2.691 5.512 1 92.19 145 ASN B C 1
ATOM 2363 O O . ASN B 1 145 ? -26.25 -3.877 5.34 1 92.19 145 ASN B O 1
ATOM 2367 N N . GLY B 1 146 ? -24.766 -2.258 5.473 1 93 146 GLY B N 1
ATOM 2368 C CA . GLY B 1 146 ? -23.656 -3.189 5.352 1 93 146 GLY B CA 1
ATOM 2369 C C . GLY B 1 146 ? -23.297 -3.506 3.914 1 93 146 GLY B C 1
ATOM 2370 O O . GLY B 1 146 ? -22.453 -4.371 3.654 1 93 146 GLY B O 1
ATOM 2371 N N . MET B 1 147 ? -23.938 -2.791 3.033 1 95.19 147 MET B N 1
ATOM 2372 C CA . MET B 1 147 ? -23.656 -2.996 1.616 1 95.19 147 MET B CA 1
ATOM 2373 C C . MET B 1 147 ? -22.359 -2.303 1.215 1 95.19 147 MET B C 1
ATOM 2375 O O . MET B 1 147 ? -22.125 -1.146 1.569 1 95.19 147 MET B O 1
ATOM 2379 N N . PRO B 1 148 ? -21.578 -3.068 0.482 1 97.06 148 PRO B N 1
ATOM 2380 C CA . PRO B 1 148 ? -20.328 -2.436 0.045 1 97.06 148 PRO B CA 1
ATOM 2381 C C . PRO B 1 148 ? -20.562 -1.293 -0.941 1 97.06 148 PRO B C 1
ATOM 2383 O O . PRO B 1 148 ? -21.25 -1.474 -1.95 1 97.06 148 PRO B O 1
ATOM 2386 N N . THR B 1 149 ? -19.969 -0.144 -0.6 1 95.81 149 THR B N 1
ATOM 2387 C CA . THR B 1 149 ? -20.109 1.02 -1.469 1 95.81 149 THR B CA 1
ATOM 2388 C C . THR B 1 149 ? -18.766 1.431 -2.045 1 95.81 149 THR B C 1
ATOM 2390 O O . THR B 1 149 ? -18.688 2.209 -2.998 1 95.81 149 THR B O 1
ATOM 2393 N N . GLY B 1 150 ? -17.734 0.957 -1.483 1 96 150 GLY B N 1
ATOM 2394 C CA . GLY B 1 150 ? -16.406 1.303 -1.956 1 96 150 GLY B CA 1
ATOM 2395 C C . GLY B 1 150 ? -15.305 0.526 -1.261 1 96 150 GLY B C 1
ATOM 2396 O O . GLY B 1 150 ? -15.586 -0.398 -0.493 1 96 150 GLY B O 1
ATOM 2397 N N . ILE B 1 151 ? -14.109 0.81 -1.614 1 96.12 151 ILE B N 1
ATOM 2398 C CA . ILE B 1 151 ? -12.906 0.3 -0.971 1 96.12 151 ILE B CA 1
ATOM 2399 C C . ILE B 1 151 ? -11.836 1.391 -0.939 1 96.12 151 ILE B C 1
ATOM 2401 O O . ILE B 1 151 ? -11.625 2.092 -1.932 1 96.12 151 ILE B O 1
ATOM 2405 N N . VAL B 1 152 ? -11.273 1.632 0.243 1 94.12 152 VAL B N 1
ATOM 2406 C CA . VAL B 1 152 ? -10.211 2.613 0.393 1 94.12 152 VAL B CA 1
ATOM 2407 C C . VAL B 1 152 ? -8.883 1.899 0.653 1 94.12 152 VAL B C 1
ATOM 2409 O O . VAL B 1 152 ? -8.82 0.96 1.449 1 94.12 152 VAL B O 1
ATOM 2412 N N . SER B 1 153 ? -7.902 2.34 -0.112 1 92.25 153 SER B N 1
ATOM 2413 C CA . SER B 1 153 ? -6.566 1.782 0.072 1 92.25 153 SER B CA 1
ATOM 2414 C C . SER B 1 153 ? -5.637 2.785 0.747 1 92.25 153 SER B C 1
ATOM 2416 O O . SER B 1 153 ? -5.941 3.979 0.807 1 92.25 153 SER B O 1
ATOM 2418 N N . ALA B 1 154 ? -4.586 2.238 1.295 1 88.19 154 ALA B N 1
ATOM 2419 C CA . ALA B 1 154 ? -3.545 3.115 1.824 1 88.19 154 ALA B CA 1
ATOM 2420 C C . ALA B 1 154 ? -3.057 4.094 0.759 1 88.19 154 ALA B C 1
ATOM 2422 O O . ALA B 1 154 ? -2.727 5.242 1.065 1 88.19 154 ALA B O 1
ATOM 2423 N N . ARG B 1 155 ? -3.092 3.641 -0.434 1 85.75 155 ARG B N 1
ATOM 2424 C CA . ARG B 1 155 ? -2.672 4.5 -1.536 1 85.75 155 ARG B CA 1
ATOM 2425 C C . ARG B 1 155 ? -3.635 5.668 -1.718 1 85.75 155 ARG B C 1
ATOM 2427 O O . ARG B 1 155 ? -3.213 6.785 -2.023 1 85.75 155 ARG B O 1
ATOM 2434 N N . ASP B 1 156 ? -4.84 5.402 -1.619 1 86.81 156 ASP B N 1
ATOM 2435 C CA . ASP B 1 156 ? -5.828 6.473 -1.724 1 86.81 156 ASP B CA 1
ATOM 2436 C C . ASP B 1 156 ? -5.57 7.559 -0.683 1 86.81 156 ASP B C 1
ATOM 2438 O O . ASP B 1 156 ? -5.648 8.75 -0.989 1 86.81 156 ASP B O 1
ATOM 2442 N N . ILE B 1 157 ? -5.297 7.094 0.504 1 84.56 157 ILE B N 1
ATOM 2443 C CA . ILE B 1 157 ? -5.043 8.023 1.599 1 84.56 157 ILE B CA 1
ATOM 2444 C C . ILE B 1 157 ? -3.762 8.805 1.325 1 84.56 157 ILE B C 1
ATOM 2446 O O . ILE B 1 157 ? -3.721 10.023 1.504 1 84.56 157 ILE B O 1
ATOM 2450 N N . MET B 1 158 ? -2.781 8.117 0.864 1 81.31 158 MET B N 1
ATOM 2451 C CA . MET B 1 158 ? -1.507 8.758 0.555 1 81.31 158 MET B CA 1
ATOM 2452 C C . MET B 1 158 ? -1.679 9.82 -0.526 1 81.31 158 MET B C 1
ATOM 2454 O O . MET B 1 158 ? -1.11 10.906 -0.429 1 81.31 158 MET B O 1
ATOM 2458 N N . ARG B 1 159 ? -2.393 9.438 -1.542 1 78.31 159 ARG B N 1
ATOM 2459 C CA . ARG B 1 159 ? -2.654 10.383 -2.621 1 78.31 159 ARG B CA 1
ATOM 2460 C C . ARG B 1 159 ? -3.348 11.641 -2.092 1 78.31 159 ARG B C 1
ATOM 2462 O O . ARG B 1 159 ? -2.998 12.758 -2.475 1 78.31 159 ARG B O 1
ATOM 2469 N N . PHE B 1 160 ? -4.27 11.359 -1.287 1 78 160 PHE B N 1
ATOM 2470 C CA . PHE B 1 160 ? -5 12.461 -0.678 1 78 160 PHE B CA 1
ATOM 2471 C C . PHE B 1 160 ? -4.059 13.367 0.11 1 78 160 PHE B C 1
ATOM 2473 O O . PHE B 1 160 ? -4.156 14.594 0.039 1 78 160 PHE B O 1
ATOM 2480 N N . LEU B 1 161 ? -3.166 12.719 0.773 1 73.31 161 LEU B N 1
ATOM 2481 C CA . LEU B 1 161 ? -2.238 13.469 1.613 1 73.31 161 LEU B CA 1
ATOM 2482 C C . LEU B 1 161 ? -1.202 14.195 0.763 1 73.31 161 LEU B C 1
ATOM 2484 O O . LEU B 1 161 ? -0.778 15.305 1.105 1 73.31 161 LEU B O 1
ATOM 2488 N N . CYS B 1 162 ? -0.719 13.609 -0.416 1 66.25 162 CYS B N 1
ATOM 2489 C CA . CYS B 1 162 ? 0.271 14.211 -1.306 1 66.25 162 CYS B CA 1
ATOM 2490 C C . CYS B 1 162 ? -0.307 15.414 -2.033 1 66.25 162 CYS B C 1
ATOM 2492 O O . CYS B 1 162 ? 0.369 16.438 -2.188 1 66.25 162 CYS B O 1
ATOM 2494 N N . VAL B 1 163 ? -1.37 15.148 -2.738 1 59.44 163 VAL B N 1
ATOM 2495 C CA . VAL B 1 163 ? -1.993 16.219 -3.506 1 59.44 163 VAL B CA 1
ATOM 2496 C C . VAL B 1 163 ? -2.189 17.453 -2.617 1 59.44 163 VAL B C 1
ATOM 2498 O O . VAL B 1 163 ? -1.967 18.578 -3.053 1 59.44 163 VAL B O 1
ATOM 2501 N N . ARG B 1 164 ? -2.43 17.109 -1.619 1 56.16 164 ARG B N 1
ATOM 2502 C CA . ARG B 1 164 ? -2.643 18.234 -0.72 1 56.16 164 ARG B CA 1
ATOM 2503 C C . ARG B 1 164 ? -1.316 18.859 -0.296 1 56.16 164 ARG B C 1
ATOM 2505 O O . ARG B 1 164 ? -1.248 20.062 -0.008 1 56.16 164 ARG B O 1
ATOM 2512 N N . TYR B 1 165 ? -0.314 18.094 -0.434 1 52.34 165 TYR B N 1
ATOM 2513 C CA . TYR B 1 165 ? 1.033 18.609 -0.211 1 52.34 165 TYR B CA 1
ATOM 2514 C C . TYR B 1 165 ? 1.502 19.438 -1.395 1 52.34 165 TYR B C 1
ATOM 2516 O O . TYR B 1 165 ? 2.123 20.484 -1.214 1 52.34 165 TYR B O 1
ATOM 2524 N N . ALA B 1 166 ? 1.486 18.875 -2.58 1 48.47 166 ALA B N 1
ATOM 2525 C CA . ALA B 1 166 ? 1.934 19.578 -3.775 1 48.47 166 ALA B CA 1
ATOM 2526 C C . ALA B 1 166 ? 1.24 20.938 -3.9 1 48.47 166 ALA B C 1
ATOM 2528 O O . ALA B 1 166 ? 1.838 21.906 -4.375 1 48.47 166 ALA B O 1
ATOM 2529 N N . ASN B 1 167 ? 0.154 20.938 -3.686 1 44.41 167 ASN B N 1
ATOM 2530 C CA . ASN B 1 167 ? -0.551 22.203 -3.842 1 44.41 167 ASN B CA 1
ATOM 2531 C C . ASN B 1 167 ? -0.063 23.25 -2.838 1 44.41 167 ASN B C 1
ATOM 2533 O O . ASN B 1 167 ? -0.28 24.438 -3.025 1 44.41 167 ASN B O 1
ATOM 2537 N N . SER B 1 168 ? 0.541 22.719 -1.859 1 41.16 168 SER B N 1
ATOM 2538 C CA . SER B 1 168 ? 1.023 23.734 -0.922 1 41.16 168 SER B CA 1
ATOM 2539 C C . SER B 1 168 ? 2.264 24.438 -1.459 1 41.16 168 SER B C 1
ATOM 2541 O O . SER B 1 168 ? 2.617 25.516 -0.993 1 41.16 168 SER B O 1
ATOM 2543 N N . ARG B 1 169 ? 3.162 23.891 -2.24 1 41.47 169 ARG B N 1
ATOM 2544 C CA . ARG B 1 169 ? 4.316 24.609 -2.771 1 41.47 169 ARG B CA 1
ATOM 2545 C C . ARG B 1 169 ? 3.879 25.734 -3.695 1 41.47 169 ARG B C 1
ATOM 2547 O O . ARG B 1 169 ? 4.664 26.641 -3.99 1 41.47 169 ARG B O 1
ATOM 2554 N N . ASP B 1 170 ? 2.965 25.594 -4.48 1 35.91 170 ASP B N 1
ATOM 2555 C CA . ASP B 1 170 ? 2.693 26.719 -5.363 1 35.91 170 ASP B CA 1
ATOM 2556 C C . ASP B 1 170 ? 2.395 27.984 -4.566 1 35.91 170 ASP B C 1
ATOM 2558 O O . ASP B 1 170 ? 2.412 29.094 -5.113 1 35.91 170 ASP B O 1
ATOM 2562 N N . ASP B 1 171 ? 1.959 27.938 -3.512 1 33.44 171 ASP B N 1
ATOM 2563 C CA . ASP B 1 171 ? 1.657 29.25 -2.945 1 33.44 171 ASP B CA 1
ATOM 2564 C C . ASP B 1 171 ? 2.93 29.953 -2.469 1 33.44 171 ASP B C 1
ATOM 2566 O O . ASP B 1 171 ? 2.873 31.062 -1.949 1 33.44 171 ASP B O 1
ATOM 2570 N N . GLU B 1 172 ? 4.102 29.359 -2.381 1 31.75 172 GLU B N 1
ATOM 2571 C CA . GLU B 1 172 ? 5.168 30.344 -2.271 1 31.75 172 GLU B CA 1
ATOM 2572 C C . GLU B 1 172 ? 5.617 30.828 -3.648 1 31.75 172 GLU B C 1
ATOM 2574 O O . GLU B 1 172 ? 5.715 30.031 -4.586 1 31.75 172 GLU B O 1
#

Solvent-accessible surface area (backbone atoms only — not comparable to full-atom values): 18024 Å² total; per-residue (Å²): 62,64,30,78,86,74,62,36,79,30,65,76,86,46,49,49,30,81,74,76,59,49,76,37,50,78,55,46,57,23,27,46,17,35,31,46,37,31,53,69,31,37,38,52,72,64,59,49,48,73,59,53,69,41,48,47,72,41,25,41,48,56,50,50,50,50,21,61,74,67,73,40,64,52,38,35,23,43,52,96,64,23,64,46,21,38,40,40,50,68,44,49,52,55,40,56,67,71,39,70,76,48,39,72,35,38,30,70,79,59,36,46,66,64,59,74,69,42,40,53,76,39,32,38,42,53,54,50,48,51,25,61,76,67,68,42,58,67,35,43,24,26,48,98,82,41,30,70,58,16,41,43,38,56,62,53,53,47,48,56,56,42,57,38,27,60,54,52,57,67,71,105,64,66,29,80,83,75,61,35,78,29,65,78,88,47,48,48,31,82,74,76,58,48,77,36,49,78,55,46,55,22,27,46,18,35,30,48,36,32,53,70,32,38,39,51,70,65,59,48,49,75,58,53,70,41,48,45,70,42,24,42,48,58,50,51,48,49,21,62,74,66,74,41,64,51,37,36,23,43,50,95,64,22,64,46,22,36,40,39,50,67,42,49,53,56,40,56,67,70,39,68,77,48,39,73,35,38,30,72,80,59,36,46,66,63,60,74,69,44,40,54,77,40,31,39,42,55,53,50,47,50,25,61,78,68,69,42,57,65,34,43,23,25,50,98,80,41,30,72,59,18,40,45,38,55,62,54,54,47,47,57,56,42,56,38,26,59,53,50,59,66,70,105

Radius of gyration: 20.95 Å; Cα contacts (8 Å, |Δi|>4): 641; chains: 2; bounding box: 54×57×46 Å

Sequence (344 aa):
MICPDCHCDNIVGADVCEGCGASLTHREEITNALERGIIAHSVDVLCAKRPVCVSAATSVREAIDLMLKHQTGAVLVESDGEVAGIFTERDVLNDVSQDISQMSEGLEHHMTASPETITKNDSIAYAMHAMDVGGYRHLPVVDSNGMPTGIVSARDIMRFLCVRYANSRDDEMICPDCHCDNIVGADVCEGCGASLTHREEITNALERGIIAHSVDVLCAKRPVCVSAATSVREAIDLMLKHQTGAVLVESDGEVAGIFTERDVLNDVSQDISQMSEGLEHHMTASPETITKNDSIAYAMHAMDVGGYRHLPVVDSNGMPTGIVSARDIMRFLCVRYANSRDDE

Foldseek 3Di:
DADPVPRDDDDPPDQADPVPGHGCVVVVVVVVVVVCQQQVAFLLVLVFDFAAEDAQQDFQQNQVVVCVVVVHQKHFHDDPQAGFFMDGVVLVVVQVVPDPVSRNGGCNVRTGGPDAAAERGHTSVVVVVSCVVVVHQKHFYADPVRGTGGMDGVVSSVVVVVVVVVVVVVVD/DADPVPRDDDDPPDQADPVPGHGCVVVVVVVVVVVCQQQVAFLLVLVFDFAAEDAQQDFQQNQVVVCVVVVHQKHFHDDPQAGFFMDGVVLVVVQVVPDPVSRNGGCNVRTHGPDAAAERGHTSVVVVVSCVVVVHQKHFYADPVRGTGGMDGVVSSVVVVVVVVVVVVVVD

pLDDT: mean 80.36, std 17.88, range [31.72, 98.31]